Protein AF-A0A8S3J4Q6-F1 (afdb_monomer_lite)

InterPro domains:
  IPR001214 SET domain [PF21549] (114-186)
  IPR046341 SET domain superfamily [G3DSA:2.170.270.10] (59-186)
  IPR046341 SET domain superfamily [SSF82199] (102-148)

Secondary structure (DSSP, 8-state):
------------SSHHHHHHHHHHHHHHHHHHHHHHHHHHHTT-S-------------TTS--TT-EEETTTTEEESSS-SSS--EEEPPPP--GGG--TT--HHHHTPPTTEEEEE-SSTT--EEEEESSPPPTTEEE-----EEESSTTTS-S-S-EEEEE-TTS-EEEEEE--STTSS-GGG-

Organism: NCBI:txid392030

Radius of gyration: 27.25 Å; chains: 1; bounding box: 34×99×64 Å

Sequence (186 aa):
MHEQRHSNRRHSTSIDNKNRKRKESDIKINDSKKRLSSIYSNGKQEQETLSYNDRKCSKSEFDDARLFCDNCNKFYDNICPYHKQSYIPDKKISKSSLKHSQRICDLTCPDGIIIKASTISKAGKGVFATKRFEKNTFFGPYTGTRHSNFKSAQESGYSWSIADKNGKMIYIVDGYDPNNSNWLRY

pLDDT: mean 73.57, std 25.18, range [26.3, 98.19]

Structure (mmCIF, N/CA/C/O backbone):
data_AF-A0A8S3J4Q6-F1
#
_entry.id   AF-A0A8S3J4Q6-F1
#
loop_
_atom_site.group_PDB
_atom_site.id
_atom_site.type_symbol
_atom_site.label_atom_id
_atom_site.label_alt_id
_atom_site.label_comp_id
_atom_site.label_asym_id
_atom_site.label_entity_id
_atom_site.label_seq_id
_atom_site.pdbx_PDB_ins_code
_atom_site.Cartn_x
_atom_site.Cartn_y
_atom_site.Cartn_z
_atom_site.occupancy
_atom_site.B_iso_or_equiv
_atom_site.auth_seq_id
_atom_site.auth_comp_id
_atom_site.auth_asym_id
_atom_site.auth_atom_id
_atom_site.pdbx_PDB_model_num
ATOM 1 N N . MET A 1 1 ? 5.934 -77.539 39.339 1.00 39.25 1 MET A N 1
ATOM 2 C CA . MET A 1 1 ? 6.710 -77.892 38.129 1.00 39.25 1 MET A CA 1
ATOM 3 C C . MET A 1 1 ? 5.791 -77.628 36.941 1.00 39.25 1 MET A C 1
ATOM 5 O O . MET A 1 1 ? 4.886 -78.410 36.731 1.00 39.25 1 MET A O 1
ATOM 9 N N . HIS A 1 2 ? 5.652 -76.406 36.423 1.00 35.00 2 HIS A N 1
ATOM 10 C CA . HIS A 1 2 ? 6.598 -75.597 35.641 1.00 35.00 2 HIS A CA 1
ATOM 11 C C . HIS A 1 2 ? 7.062 -76.298 34.363 1.00 35.00 2 HIS A C 1
ATOM 13 O O . HIS A 1 2 ? 8.018 -77.058 34.400 1.00 35.00 2 HIS A O 1
ATOM 19 N N . GLU A 1 3 ? 6.393 -75.984 33.250 1.00 31.73 3 GLU A N 1
ATOM 20 C CA . GLU A 1 3 ? 6.974 -76.108 31.918 1.00 31.73 3 GLU A CA 1
ATOM 21 C C . GLU A 1 3 ? 6.415 -75.030 30.981 1.00 31.73 3 GLU A C 1
ATOM 23 O O . GLU A 1 3 ? 5.266 -74.592 31.077 1.00 31.73 3 GLU A O 1
ATOM 28 N N . GLN A 1 4 ? 7.326 -74.510 30.173 1.00 34.44 4 GLN A N 1
ATOM 29 C CA . GLN A 1 4 ? 7.363 -73.160 29.634 1.00 34.44 4 GLN A CA 1
ATOM 30 C C . GLN A 1 4 ? 6.662 -73.074 28.272 1.00 34.44 4 GLN A C 1
ATOM 32 O O . GLN A 1 4 ? 6.878 -73.905 27.396 1.00 34.44 4 GLN A O 1
ATOM 37 N N . ARG A 1 5 ? 5.890 -72.004 28.038 1.00 35.41 5 ARG A N 1
ATOM 38 C CA . ARG A 1 5 ? 5.549 -71.554 26.679 1.00 35.41 5 ARG A CA 1
ATOM 39 C C . ARG A 1 5 ? 6.404 -70.339 26.339 1.00 35.41 5 ARG A C 1
ATOM 41 O O . ARG A 1 5 ? 6.171 -69.243 26.843 1.00 35.41 5 ARG A O 1
ATOM 48 N N . HIS A 1 6 ? 7.398 -70.545 25.479 1.00 35.75 6 HIS A N 1
ATOM 49 C CA . HIS A 1 6 ? 8.172 -69.473 24.862 1.00 35.75 6 HIS A CA 1
ATOM 50 C C . HIS A 1 6 ? 7.257 -68.568 24.019 1.00 35.75 6 HIS A C 1
ATOM 52 O O . HIS A 1 6 ? 6.702 -68.977 23.002 1.00 35.75 6 HIS A O 1
ATOM 58 N N . SER A 1 7 ? 7.117 -67.312 24.444 1.00 38.81 7 SER A N 1
ATOM 59 C CA . SER A 1 7 ? 6.516 -66.232 23.659 1.00 38.81 7 SER A CA 1
ATOM 60 C C . SER A 1 7 ? 7.562 -65.668 22.690 1.00 38.81 7 SER A C 1
ATOM 62 O O . SER A 1 7 ? 8.454 -64.920 23.096 1.00 38.81 7 SER A O 1
ATOM 64 N N . ASN A 1 8 ? 7.423 -65.971 21.397 1.00 34.72 8 ASN A N 1
ATOM 65 C CA . ASN A 1 8 ? 8.145 -65.290 20.320 1.00 34.72 8 ASN A CA 1
ATOM 66 C C . ASN A 1 8 ? 7.700 -63.817 20.227 1.00 34.72 8 ASN A C 1
ATOM 68 O O . ASN A 1 8 ? 6.665 -63.490 19.646 1.00 34.72 8 ASN A O 1
ATOM 72 N N . ARG A 1 9 ? 8.501 -62.910 20.794 1.00 40.00 9 ARG A N 1
ATOM 73 C CA . ARG A 1 9 ? 8.309 -61.454 20.738 1.00 40.00 9 ARG A CA 1
ATOM 74 C C . ARG A 1 9 ? 8.831 -60.916 19.399 1.00 40.00 9 ARG A C 1
ATOM 76 O O . ARG A 1 9 ? 10.011 -60.600 19.272 1.00 40.00 9 ARG A O 1
ATOM 83 N N . ARG A 1 10 ? 7.959 -60.797 18.390 1.00 41.62 10 ARG A N 1
ATOM 84 C CA . ARG A 1 10 ? 8.285 -60.110 17.124 1.00 41.62 10 ARG A CA 1
ATOM 85 C C . ARG A 1 10 ? 8.521 -58.616 17.393 1.00 41.62 10 ARG A C 1
ATOM 87 O O . ARG A 1 10 ? 7.606 -57.895 17.779 1.00 41.62 10 ARG A O 1
ATOM 94 N N . HIS A 1 11 ? 9.757 -58.157 17.199 1.00 46.47 11 HIS A N 1
ATOM 95 C CA . HIS A 1 11 ? 10.099 -56.738 17.082 1.00 46.47 11 HIS A CA 1
ATOM 96 C C . HIS A 1 11 ? 9.664 -56.230 15.697 1.00 46.47 11 HIS A C 1
ATOM 98 O O . HIS A 1 11 ? 10.380 -56.422 14.720 1.00 46.47 11 HIS A O 1
ATOM 104 N N . SER A 1 12 ? 8.505 -55.573 15.598 1.00 53.09 12 SER A N 1
ATOM 105 C CA . SER A 1 12 ? 8.107 -54.824 14.392 1.00 53.09 12 SER A CA 1
ATOM 106 C C . SER A 1 12 ? 7.205 -53.633 14.746 1.00 53.09 12 SER A C 1
ATOM 108 O O . SER A 1 12 ? 5.987 -53.703 14.612 1.00 53.09 12 SER A O 1
ATOM 110 N N . THR A 1 13 ? 7.758 -52.539 15.290 1.00 51.59 13 THR A N 1
ATOM 111 C CA . THR A 1 13 ? 6.908 -51.393 15.705 1.00 51.59 13 THR A CA 1
ATOM 112 C C . THR A 1 13 ? 7.451 -49.984 15.434 1.00 51.59 13 THR A C 1
ATOM 114 O O . THR A 1 13 ? 6.765 -49.011 15.744 1.00 51.59 13 THR A O 1
ATOM 117 N N . SER A 1 14 ? 8.604 -49.807 14.777 1.00 50.94 14 SER A N 1
ATOM 118 C CA . SER A 1 14 ? 9.113 -48.454 14.449 1.00 50.94 14 SER A CA 1
ATOM 119 C C . SER A 1 14 ? 9.122 -48.141 12.947 1.00 50.94 14 SER A C 1
ATOM 121 O O . SER A 1 14 ? 8.688 -47.067 12.524 1.00 50.94 14 SER A O 1
ATOM 123 N N . ILE A 1 15 ? 9.541 -49.098 12.116 1.00 47.47 15 ILE A N 1
ATOM 124 C CA . ILE A 1 15 ? 9.633 -48.918 10.658 1.00 47.47 15 ILE A CA 1
ATOM 125 C C . ILE A 1 15 ? 8.235 -48.945 10.016 1.00 47.47 15 ILE A C 1
ATOM 127 O O . ILE A 1 15 ? 7.920 -48.087 9.190 1.00 47.47 15 ILE A O 1
ATOM 131 N N . ASP A 1 16 ? 7.349 -49.829 10.482 1.00 48.66 16 ASP A N 1
ATOM 132 C CA . ASP A 1 16 ? 5.981 -49.951 9.959 1.00 48.66 16 ASP A CA 1
ATOM 133 C C . ASP A 1 16 ? 5.126 -48.710 10.237 1.00 48.66 16 ASP A C 1
ATOM 135 O O . ASP A 1 16 ? 4.367 -48.265 9.376 1.00 48.66 16 ASP A O 1
ATOM 139 N N . ASN A 1 17 ? 5.319 -48.066 11.391 1.00 46.03 17 ASN A N 1
ATOM 140 C CA . ASN A 1 17 ? 4.621 -46.827 11.742 1.00 46.03 17 ASN A CA 1
ATOM 141 C C . ASN A 1 17 ? 5.103 -45.619 10.919 1.00 46.03 17 ASN A C 1
ATOM 143 O O . ASN A 1 17 ? 4.293 -44.768 10.548 1.00 46.03 17 ASN A O 1
ATOM 147 N N . LYS A 1 18 ? 6.398 -45.546 10.573 1.00 44.34 18 LYS A N 1
ATOM 148 C CA . LYS A 1 18 ? 6.927 -44.512 9.660 1.00 44.34 18 LYS A CA 1
ATOM 149 C C . LYS A 1 18 ? 6.442 -44.720 8.225 1.00 44.34 18 LYS A C 1
ATOM 151 O O . LYS A 1 18 ? 6.074 -43.749 7.564 1.00 44.34 18 LYS A O 1
ATOM 156 N N . ASN A 1 19 ? 6.375 -45.970 7.771 1.00 38.38 19 ASN A N 1
ATOM 157 C CA . ASN A 1 19 ? 5.856 -46.315 6.448 1.00 38.38 19 ASN A CA 1
ATOM 158 C C . ASN A 1 19 ? 4.347 -46.064 6.337 1.00 38.38 19 ASN A C 1
ATOM 160 O O . ASN A 1 19 ? 3.884 -45.606 5.295 1.00 38.38 19 ASN A O 1
ATOM 164 N N . ARG A 1 20 ? 3.585 -46.275 7.417 1.00 44.34 20 ARG A N 1
ATOM 165 C CA . ARG A 1 20 ? 2.151 -45.959 7.476 1.00 44.34 20 ARG A CA 1
ATOM 166 C C . ARG A 1 20 ? 1.888 -44.452 7.424 1.00 44.34 20 ARG A C 1
ATOM 168 O O . ARG A 1 20 ? 1.059 -44.021 6.632 1.00 44.34 20 ARG A O 1
ATOM 175 N N . LYS A 1 21 ? 2.666 -43.645 8.160 1.00 42.44 21 LYS A N 1
ATOM 176 C CA . LYS A 1 21 ? 2.577 -42.172 8.112 1.00 42.44 21 LYS A CA 1
ATOM 177 C C . LYS A 1 21 ? 2.978 -41.586 6.754 1.00 42.44 21 LYS A C 1
ATOM 179 O O . LYS A 1 21 ? 2.325 -40.656 6.297 1.00 42.44 21 LYS A O 1
ATOM 184 N N . ARG A 1 22 ? 4.009 -42.141 6.097 1.00 40.81 22 ARG A N 1
ATOM 185 C CA . ARG A 1 22 ? 4.387 -41.755 4.723 1.00 40.81 22 ARG A CA 1
ATOM 186 C C . ARG A 1 22 ? 3.302 -42.125 3.712 1.00 40.81 22 ARG A C 1
ATOM 188 O O . ARG A 1 22 ? 2.888 -41.279 2.931 1.00 40.81 22 ARG A O 1
ATOM 195 N N . LYS A 1 23 ? 2.748 -43.339 3.797 1.00 39.12 23 LYS A N 1
ATOM 196 C CA . LYS A 1 23 ? 1.618 -43.742 2.948 1.00 39.12 23 LYS A CA 1
ATOM 197 C C . LYS A 1 23 ? 0.395 -42.842 3.156 1.00 39.12 23 LYS A C 1
ATOM 199 O O . LYS A 1 23 ? -0.221 -42.443 2.179 1.00 39.12 23 LYS A O 1
ATOM 204 N N . GLU A 1 24 ? 0.074 -42.456 4.391 1.00 38.78 24 GLU A N 1
ATOM 205 C CA . GLU A 1 24 ? -1.024 -41.519 4.677 1.00 38.78 24 GLU A CA 1
ATOM 206 C C . GLU A 1 24 ? -0.764 -40.097 4.150 1.00 38.78 24 GLU A C 1
ATOM 208 O O . GLU A 1 24 ? -1.698 -39.455 3.666 1.00 38.78 24 GLU A O 1
ATOM 213 N N . SER A 1 25 ? 0.478 -39.597 4.194 1.00 38.19 25 SER A N 1
ATOM 214 C CA . SER A 1 25 ? 0.821 -38.303 3.585 1.00 38.19 25 SER A CA 1
ATOM 215 C C . SER A 1 25 ? 0.764 -38.352 2.059 1.00 38.19 25 SER A C 1
ATOM 217 O O . SER A 1 25 ? 0.232 -37.430 1.445 1.00 38.19 25 SER A O 1
ATOM 219 N N . ASP A 1 26 ? 1.224 -39.445 1.452 1.00 34.50 26 ASP A N 1
ATOM 220 C CA . ASP A 1 26 ? 1.221 -39.622 -0.003 1.00 34.50 26 ASP A CA 1
ATOM 221 C C . ASP A 1 26 ? -0.208 -39.791 -0.541 1.00 34.50 26 ASP A C 1
ATOM 223 O O . ASP A 1 26 ? -0.548 -39.234 -1.585 1.00 34.50 26 ASP A O 1
ATOM 227 N N . ILE A 1 27 ? -1.084 -40.468 0.214 1.00 39.88 27 ILE A N 1
ATOM 228 C CA . ILE A 1 27 ? -2.521 -40.561 -0.082 1.00 39.88 27 ILE A CA 1
ATOM 229 C C . ILE A 1 27 ? -3.162 -39.168 -0.029 1.00 39.88 27 ILE A C 1
ATOM 231 O O . ILE A 1 27 ? -3.842 -38.797 -0.979 1.00 39.88 27 ILE A O 1
ATOM 235 N N . LYS A 1 28 ? -2.892 -38.351 1.001 1.00 42.06 28 LYS A N 1
ATOM 236 C CA . LYS A 1 28 ? -3.446 -36.983 1.110 1.00 42.06 28 LYS A CA 1
ATOM 237 C C . LYS A 1 28 ? -2.947 -36.038 0.013 1.00 42.06 28 LYS A C 1
ATOM 239 O O . LYS A 1 28 ? -3.717 -35.209 -0.475 1.00 42.06 28 LYS A O 1
ATOM 244 N N . ILE A 1 29 ? -1.682 -36.158 -0.396 1.00 40.88 29 ILE A N 1
ATOM 245 C CA . ILE A 1 29 ? -1.106 -35.368 -1.496 1.00 40.88 29 ILE A CA 1
ATOM 246 C C . ILE A 1 29 ? -1.722 -35.796 -2.832 1.00 40.88 29 ILE A C 1
ATOM 248 O O . ILE A 1 29 ? -2.082 -34.939 -3.638 1.00 40.88 29 ILE A O 1
ATOM 252 N N . ASN A 1 30 ? -1.901 -37.099 -3.055 1.00 34.62 30 ASN A N 1
ATOM 253 C CA . ASN A 1 30 ? -2.517 -37.617 -4.275 1.00 34.62 30 ASN A CA 1
ATOM 254 C C . ASN A 1 30 ? -4.010 -37.288 -4.362 1.00 34.62 30 ASN A C 1
ATOM 256 O O . ASN A 1 30 ? -4.486 -36.984 -5.452 1.00 34.62 30 ASN A O 1
ATOM 260 N N . ASP A 1 31 ? -4.728 -37.263 -3.238 1.00 36.59 31 ASP A N 1
ATOM 261 C CA . ASP A 1 31 ? -6.131 -36.839 -3.183 1.00 36.59 31 ASP A CA 1
ATOM 262 C C . ASP A 1 31 ? -6.273 -35.331 -3.443 1.00 36.59 31 ASP A C 1
ATOM 264 O O . ASP A 1 31 ? -7.144 -34.890 -4.191 1.00 36.59 31 ASP A O 1
ATOM 268 N N . SER A 1 32 ? -5.339 -34.528 -2.921 1.00 42.25 32 SER A N 1
ATOM 269 C CA . SER A 1 32 ? -5.270 -33.085 -3.193 1.00 42.25 32 SER A CA 1
ATOM 270 C C . SER A 1 32 ? -4.951 -32.800 -4.665 1.00 42.25 32 SER A C 1
ATOM 272 O O . SER A 1 32 ? -5.576 -31.935 -5.276 1.00 42.25 32 SER A O 1
ATOM 274 N N . LYS A 1 33 ? -4.030 -33.568 -5.263 1.00 40.12 33 LYS A N 1
ATOM 275 C CA . LYS A 1 33 ? -3.688 -33.485 -6.692 1.00 40.12 33 LYS A CA 1
ATOM 276 C C . LYS A 1 33 ? -4.822 -33.974 -7.592 1.00 40.12 33 LYS A C 1
ATOM 278 O O . LYS A 1 33 ? -5.077 -33.330 -8.602 1.00 40.12 33 LYS A O 1
ATOM 283 N N . LYS A 1 34 ? -5.540 -35.041 -7.215 1.00 38.22 34 LYS A N 1
ATOM 284 C CA . LYS A 1 34 ? -6.744 -35.514 -7.921 1.00 38.22 34 LYS A CA 1
ATOM 285 C C . LYS A 1 34 ? -7.888 -34.510 -7.847 1.00 38.22 34 LYS A C 1
ATOM 287 O O . LYS A 1 34 ? -8.607 -34.326 -8.823 1.00 38.22 34 LYS A O 1
ATOM 292 N N . ARG A 1 35 ? -8.046 -33.833 -6.707 1.00 41.84 35 ARG A N 1
ATOM 293 C CA . ARG A 1 35 ? -9.053 -32.784 -6.530 1.00 41.84 35 ARG A CA 1
ATOM 294 C C . ARG A 1 35 ? -8.710 -31.535 -7.341 1.00 41.84 35 ARG A C 1
ATOM 296 O O . ARG A 1 35 ? -9.592 -31.005 -8.002 1.00 41.84 35 ARG A O 1
ATOM 303 N N . LEU A 1 36 ? -7.437 -31.129 -7.377 1.00 40.47 36 LEU A N 1
ATOM 304 C CA . LEU A 1 36 ? -6.950 -30.080 -8.281 1.00 40.47 36 LEU A CA 1
ATOM 305 C C . LEU A 1 36 ? -7.160 -30.480 -9.750 1.00 40.47 36 LEU A C 1
ATOM 307 O O . LEU A 1 36 ? -7.775 -29.726 -10.492 1.00 40.47 36 LEU A O 1
ATOM 311 N N . SER A 1 37 ? -6.766 -31.688 -10.168 1.00 39.44 37 SER A N 1
ATOM 312 C CA . SER A 1 37 ? -6.957 -32.140 -11.554 1.00 39.44 37 SER A CA 1
ATOM 313 C C . SER A 1 37 ? -8.431 -32.284 -11.939 1.00 39.44 37 SER A C 1
ATOM 315 O O . SER A 1 37 ? -8.772 -32.025 -13.084 1.00 39.44 37 SER A O 1
ATOM 317 N N . SER A 1 38 ? -9.316 -32.659 -11.009 1.00 33.44 38 SER A N 1
ATOM 318 C CA . SER A 1 38 ? -10.770 -32.721 -11.224 1.00 33.44 38 SER A CA 1
ATOM 319 C C . SER A 1 38 ? -11.390 -31.332 -11.403 1.00 33.44 38 SER A C 1
ATOM 321 O O . SER A 1 38 ? -12.237 -31.172 -12.281 1.00 33.44 38 SER A O 1
ATOM 323 N N . ILE A 1 39 ? -10.917 -30.324 -10.660 1.00 43.44 39 ILE A N 1
ATOM 324 C CA . ILE A 1 39 ? -11.303 -28.919 -10.869 1.00 43.44 39 ILE A CA 1
ATOM 325 C C . ILE A 1 39 ? -10.878 -28.455 -12.273 1.00 43.44 39 ILE A C 1
ATOM 327 O O . ILE A 1 39 ? -11.659 -27.804 -12.958 1.00 43.44 39 ILE A O 1
ATOM 331 N N . TYR A 1 40 ? -9.696 -28.867 -12.748 1.00 34.59 40 TYR A N 1
ATOM 332 C CA . TYR A 1 40 ? -9.211 -28.536 -14.096 1.00 34.59 40 TYR A CA 1
ATOM 333 C C . TYR A 1 40 ? -9.776 -29.423 -15.228 1.00 34.59 40 TYR A C 1
ATOM 335 O O . TYR A 1 40 ? -9.654 -29.060 -16.395 1.00 34.59 40 TYR A O 1
ATOM 343 N N . SER A 1 41 ? -10.401 -30.569 -14.926 1.00 35.47 41 SER A N 1
ATOM 344 C CA . SER A 1 41 ? -10.931 -31.503 -15.943 1.00 35.47 41 SER A CA 1
ATOM 345 C C . SER A 1 41 ? -12.417 -31.299 -16.243 1.00 35.47 41 SER A C 1
ATOM 347 O O . SER A 1 41 ? -12.852 -31.611 -17.348 1.00 35.47 41 SER A O 1
ATOM 349 N N . ASN A 1 42 ? -13.178 -30.729 -15.304 1.00 33.59 42 ASN A N 1
ATOM 350 C CA . ASN A 1 42 ? -14.603 -30.421 -15.484 1.00 33.59 42 ASN A CA 1
ATOM 351 C C . ASN A 1 42 ? -14.866 -29.040 -16.121 1.00 33.59 42 ASN A C 1
ATOM 353 O O . ASN A 1 42 ? -16.016 -28.639 -16.241 1.00 33.59 42 ASN A O 1
ATOM 357 N N . GLY A 1 43 ? -13.819 -28.326 -16.550 1.00 33.47 43 GLY A N 1
ATOM 358 C CA . GLY A 1 43 ? -13.917 -27.052 -17.278 1.00 33.47 43 GLY A CA 1
ATOM 359 C C . GLY A 1 43 ? -13.819 -27.177 -18.803 1.00 33.47 43 GLY A C 1
ATOM 360 O O . GLY A 1 43 ? -13.619 -26.176 -19.481 1.00 33.47 43 GLY A O 1
ATOM 361 N N . LYS A 1 44 ? -13.904 -28.390 -19.366 1.00 37.81 44 LYS A N 1
ATOM 362 C CA . LYS A 1 44 ? -13.941 -28.592 -20.823 1.00 37.81 44 LYS A CA 1
ATOM 363 C C . LYS A 1 44 ? -15.378 -28.540 -21.338 1.00 37.81 44 LYS A C 1
ATOM 365 O O . LYS A 1 44 ? -15.919 -29.571 -21.714 1.00 37.81 44 LYS A O 1
ATOM 370 N N . GLN A 1 45 ? -15.964 -27.350 -21.379 1.00 31.59 45 GLN A N 1
ATOM 371 C CA . GLN A 1 45 ? -16.979 -26.984 -22.367 1.00 31.59 45 GLN A CA 1
ATOM 372 C C . GLN A 1 45 ? -16.911 -25.464 -22.572 1.00 31.59 45 GLN A C 1
ATOM 374 O O . GLN A 1 45 ? -16.968 -24.705 -21.614 1.00 31.59 45 GLN A O 1
ATOM 379 N N . GLU A 1 46 ? -16.688 -25.103 -23.837 1.00 28.17 46 GLU A N 1
ATOM 380 C CA . GLU A 1 46 ? -16.606 -23.765 -24.436 1.00 28.17 46 GLU A CA 1
ATOM 381 C C . GLU A 1 46 ? -15.521 -22.813 -23.910 1.00 28.17 46 GLU A C 1
ATOM 383 O O . GLU A 1 46 ? -15.658 -22.090 -22.928 1.00 28.17 46 GLU A O 1
ATOM 388 N N . GLN A 1 47 ? -14.425 -22.761 -24.676 1.00 35.56 47 GLN A N 1
ATOM 389 C CA . GLN A 1 47 ? -13.578 -21.578 -24.774 1.00 35.56 47 GLN A CA 1
ATOM 390 C C . GLN A 1 47 ? -14.397 -20.422 -25.371 1.00 35.56 47 GLN A C 1
ATOM 392 O O . GLN A 1 47 ? -14.233 -20.076 -26.537 1.00 35.56 47 GLN A O 1
ATOM 397 N N . GLU A 1 48 ? -15.241 -19.783 -24.571 1.00 26.30 48 GLU A N 1
ATOM 398 C CA . GLU A 1 48 ? -15.424 -18.349 -24.733 1.00 26.30 48 GLU A CA 1
ATOM 399 C C . GLU A 1 48 ? -14.214 -17.699 -24.076 1.00 26.30 48 GLU A C 1
ATOM 401 O O . GLU A 1 48 ? -14.077 -17.622 -22.854 1.00 26.30 48 GLU A O 1
ATOM 406 N N . THR A 1 49 ? -13.268 -17.273 -24.909 1.00 27.06 49 THR A N 1
ATOM 407 C CA . THR A 1 49 ? -12.321 -16.243 -24.510 1.00 27.06 49 THR A CA 1
ATOM 408 C C . THR A 1 49 ? -13.151 -15.094 -23.955 1.00 27.06 49 THR A C 1
ATOM 410 O O . THR A 1 49 ? -13.767 -14.361 -24.730 1.00 27.06 49 THR A O 1
ATOM 413 N N . LEU A 1 50 ? -13.188 -14.932 -22.631 1.00 27.38 50 LEU A N 1
ATOM 414 C CA . LEU A 1 50 ? -13.590 -13.676 -22.015 1.00 27.38 50 LEU A CA 1
ATOM 415 C C . LEU A 1 50 ? -12.516 -12.658 -22.399 1.00 27.38 50 LEU A C 1
ATOM 417 O O . LEU A 1 50 ? -11.578 -12.376 -21.656 1.00 27.38 50 LEU A O 1
ATOM 421 N N . SER A 1 51 ? -12.640 -12.182 -23.638 1.00 32.50 51 SER A N 1
ATOM 422 C CA . SER A 1 51 ? -12.176 -10.892 -24.099 1.00 32.50 51 SER A CA 1
ATOM 423 C C . SER A 1 51 ? -12.497 -9.925 -22.974 1.00 32.50 51 SER A C 1
ATOM 425 O O . SER A 1 51 ? -13.662 -9.740 -22.613 1.00 32.50 51 SER A O 1
ATOM 427 N N . TYR A 1 52 ? -11.452 -9.403 -22.336 1.00 34.88 52 TYR A N 1
ATOM 428 C CA . TYR A 1 52 ? -11.555 -8.280 -21.423 1.00 34.88 52 TYR A CA 1
ATOM 429 C C . TYR A 1 52 ? -12.156 -7.143 -22.246 1.00 34.88 52 TYR A C 1
ATOM 431 O O . TYR A 1 52 ? -11.426 -6.461 -22.959 1.00 34.88 52 TYR A O 1
ATOM 439 N N . ASN A 1 53 ? -13.491 -7.063 -22.250 1.00 34.47 53 ASN A N 1
ATOM 440 C CA . ASN A 1 53 ? -14.277 -6.264 -23.178 1.00 34.47 53 ASN A CA 1
ATOM 441 C C . ASN A 1 53 ? -13.653 -4.883 -23.355 1.00 34.47 53 ASN A C 1
ATOM 443 O O . ASN A 1 53 ? -13.683 -4.068 -22.433 1.00 34.47 53 ASN A O 1
ATOM 447 N N . ASP A 1 54 ? -13.069 -4.683 -24.538 1.00 37.22 54 ASP A N 1
ATOM 448 C CA . ASP A 1 54 ? -13.189 -3.535 -25.438 1.00 37.22 54 ASP A CA 1
ATOM 449 C C . ASP A 1 54 ? -13.638 -2.202 -24.824 1.00 37.22 54 ASP A C 1
ATOM 451 O O . ASP A 1 54 ? -14.443 -1.454 -25.377 1.00 37.22 54 ASP A O 1
ATOM 455 N N . ARG A 1 55 ? -13.005 -1.799 -23.727 1.00 37.50 55 ARG A N 1
ATOM 456 C CA . ARG A 1 55 ? -12.641 -0.400 -23.589 1.00 37.50 55 ARG A CA 1
ATOM 457 C C . ARG A 1 55 ? -11.328 -0.270 -24.329 1.00 37.50 55 ARG A C 1
ATOM 459 O O . ARG A 1 55 ? -10.276 -0.607 -23.790 1.00 37.50 55 ARG A O 1
ATOM 466 N N . LYS A 1 56 ? -11.373 0.274 -25.547 1.00 38.69 56 LYS A N 1
ATOM 467 C CA . LYS A 1 56 ? -10.251 1.082 -26.039 1.00 38.69 56 LYS A CA 1
ATOM 468 C C . LYS A 1 56 ? -10.089 2.248 -25.060 1.00 38.69 56 LYS A C 1
ATOM 470 O O . LYS A 1 56 ? -10.550 3.353 -25.314 1.00 38.69 56 LYS A O 1
ATOM 475 N N . CYS A 1 57 ? -9.492 1.961 -23.907 1.00 39.25 57 CYS A N 1
ATOM 476 C CA . CYS A 1 57 ? -8.924 2.949 -23.018 1.00 39.25 57 CYS A CA 1
ATOM 477 C C . CYS A 1 57 ? -7.824 3.586 -23.858 1.00 39.25 57 CYS A C 1
ATOM 479 O O . CYS A 1 57 ? -6.913 2.907 -24.345 1.00 39.25 57 CYS A O 1
ATOM 481 N N . SER A 1 58 ? -8.038 4.844 -24.209 1.00 46.59 58 SER A N 1
ATOM 482 C CA . SER A 1 58 ? -7.186 5.553 -25.148 1.00 46.59 58 SER A CA 1
ATOM 483 C C . SER A 1 58 ? -5.747 5.524 -24.630 1.00 46.59 58 SER A C 1
ATOM 485 O O . SER A 1 58 ? -5.501 5.573 -23.428 1.00 46.59 58 SER A O 1
ATOM 487 N N . LYS A 1 59 ? -4.763 5.438 -25.529 1.00 50.31 59 LYS A N 1
ATOM 488 C CA . LYS A 1 59 ? -3.335 5.307 -25.176 1.00 50.31 59 LYS A CA 1
ATOM 489 C C . LYS A 1 59 ? -2.818 6.428 -24.245 1.00 50.31 59 LYS A C 1
ATOM 491 O O . LYS A 1 59 ? -1.755 6.290 -23.655 1.00 50.31 59 LYS A O 1
ATOM 496 N N . SER A 1 60 ? -3.570 7.523 -24.120 1.00 53.00 60 SER A N 1
ATOM 497 C CA . SER A 1 60 ? -3.338 8.668 -23.232 1.00 53.00 60 SER A CA 1
ATOM 498 C C . SER A 1 60 ? -3.813 8.492 -21.781 1.00 53.00 60 SER A C 1
ATOM 500 O O . SER A 1 60 ? -3.552 9.373 -20.966 1.00 53.00 60 SER A O 1
ATOM 502 N N . GLU A 1 61 ? -4.528 7.415 -21.449 1.00 52.66 61 GLU A N 1
ATOM 503 C CA . GLU A 1 61 ? -5.061 7.156 -20.097 1.00 52.66 61 GLU A CA 1
ATOM 504 C C . GLU A 1 61 ? -4.154 6.244 -19.252 1.00 52.66 61 GLU A C 1
ATOM 506 O O . GLU A 1 61 ? -4.341 6.155 -18.044 1.00 52.66 61 GLU A O 1
ATOM 511 N N . PHE A 1 62 ? -3.135 5.626 -19.860 1.00 61.41 62 PHE A N 1
ATOM 512 C CA . PHE A 1 62 ? -2.102 4.824 -19.184 1.00 61.41 62 PHE A CA 1
ATOM 513 C C . PHE A 1 62 ? -0.874 5.660 -18.805 1.00 61.41 62 PHE A C 1
ATOM 515 O O . PHE A 1 62 ? 0.268 5.221 -18.954 1.00 61.41 62 PHE A O 1
ATOM 522 N N . ASP A 1 63 ? -1.096 6.907 -18.403 1.00 71.56 63 ASP A N 1
ATOM 523 C CA . ASP A 1 63 ? -0.024 7.737 -17.874 1.00 71.56 63 ASP A CA 1
ATOM 524 C C . ASP A 1 63 ? 0.013 7.602 -16.352 1.00 71.56 63 ASP A C 1
ATOM 526 O O . ASP A 1 63 ? -0.744 8.265 -15.642 1.00 71.56 63 ASP A O 1
ATOM 530 N N . ASP A 1 64 ? 0.914 6.747 -15.859 1.00 77.94 64 ASP A N 1
ATOM 531 C CA . ASP A 1 64 ? 1.172 6.543 -14.426 1.00 77.94 64 ASP A CA 1
ATOM 532 C C . ASP A 1 64 ? 1.600 7.837 -13.704 1.00 77.94 64 ASP A C 1
ATOM 534 O O . ASP A 1 64 ? 1.663 7.872 -12.475 1.00 77.94 64 ASP A O 1
ATOM 538 N N . ALA A 1 65 ? 1.898 8.913 -14.445 1.00 81.81 65 ALA A N 1
ATOM 539 C CA . ALA A 1 65 ? 2.178 10.228 -13.882 1.00 81.81 65 ALA A CA 1
ATOM 540 C C . ALA A 1 65 ? 0.915 10.994 -13.447 1.00 81.81 65 ALA A C 1
ATOM 542 O O . ALA A 1 65 ? 1.038 12.057 -12.840 1.00 81.81 65 ALA A O 1
ATOM 543 N N . ARG A 1 66 ? -0.294 10.498 -13.752 1.00 87.56 66 ARG A N 1
ATOM 544 C CA . ARG A 1 66 ? -1.554 11.220 -13.519 1.00 87.56 66 ARG A CA 1
ATOM 545 C C . ARG A 1 66 ? -2.428 10.528 -12.479 1.00 87.56 66 ARG A C 1
ATOM 547 O O . ARG A 1 66 ? -2.583 9.311 -12.464 1.00 87.56 66 ARG A O 1
ATOM 554 N N . LEU A 1 67 ? -3.071 11.324 -11.630 1.00 88.06 67 LEU A N 1
ATOM 555 C CA . LEU A 1 67 ? -4.010 10.854 -10.617 1.00 88.06 67 LEU A CA 1
ATOM 556 C C . LEU A 1 67 ? -5.449 10.986 -11.105 1.00 88.06 67 LEU A C 1
ATOM 558 O O . LEU A 1 67 ? -5.859 12.020 -11.638 1.00 88.06 67 LEU A O 1
ATOM 562 N N . PHE A 1 68 ? -6.243 9.946 -10.873 1.00 88.75 68 PHE A N 1
ATOM 563 C CA . PHE A 1 68 ? -7.668 9.959 -11.168 1.00 88.75 68 PHE A CA 1
ATOM 564 C C . PHE A 1 68 ? -8.471 10.554 -10.003 1.00 88.75 68 PHE A C 1
ATOM 566 O O . PHE A 1 68 ? -8.223 10.253 -8.833 1.00 88.75 68 PHE A O 1
ATOM 573 N N . CYS A 1 69 ? -9.445 11.410 -10.317 1.00 89.88 69 CYS A N 1
ATOM 574 C CA . CYS A 1 69 ? -10.397 11.932 -9.344 1.00 89.88 69 CYS A CA 1
ATOM 575 C C . CYS A 1 69 ? -11.786 11.334 -9.576 1.00 89.88 69 CYS A C 1
ATOM 577 O O . CYS A 1 69 ? -12.463 11.705 -10.535 1.00 89.88 69 CYS A O 1
ATOM 579 N N . ASP A 1 70 ? -12.257 10.510 -8.639 1.00 88.38 70 ASP A N 1
ATOM 580 C CA . ASP A 1 70 ? -13.577 9.865 -8.709 1.00 88.38 70 ASP A CA 1
ATOM 581 C C . ASP A 1 70 ? -14.752 10.851 -8.707 1.00 88.38 70 ASP A C 1
ATOM 583 O O . ASP A 1 70 ? -15.861 10.503 -9.097 1.00 88.38 70 ASP A O 1
ATOM 587 N N . ASN A 1 71 ? -14.557 12.067 -8.193 1.00 91.19 71 ASN A N 1
ATOM 588 C CA . ASN A 1 71 ? -15.607 13.084 -8.155 1.00 91.19 71 ASN A CA 1
ATOM 589 C C . ASN A 1 71 ? -15.717 13.848 -9.481 1.00 91.19 71 ASN A C 1
ATOM 591 O O . ASN A 1 71 ? -16.818 14.187 -9.897 1.00 91.19 71 ASN A O 1
ATOM 595 N N . CYS A 1 72 ? -14.587 14.119 -10.141 1.00 91.75 72 CYS A N 1
ATOM 596 C CA . CYS A 1 72 ? -14.558 14.794 -11.441 1.00 91.75 72 CYS A CA 1
ATOM 597 C C . CYS A 1 72 ? -14.648 13.823 -12.622 1.00 91.75 72 CYS A C 1
ATOM 599 O O . CYS A 1 72 ? -14.860 14.275 -13.744 1.00 91.75 72 CYS A O 1
ATOM 601 N N . ASN A 1 73 ? -14.429 12.524 -12.384 1.00 91.12 73 ASN A N 1
ATOM 602 C CA . ASN A 1 73 ? -14.290 11.497 -13.413 1.00 91.12 73 ASN A CA 1
ATOM 603 C C . ASN A 1 73 ? -13.228 11.875 -14.471 1.00 91.12 73 ASN A C 1
ATOM 605 O O . ASN A 1 73 ? -13.469 11.799 -15.675 1.00 91.12 73 ASN A O 1
ATOM 609 N N . LYS A 1 74 ? -12.067 12.376 -14.017 1.00 91.06 74 LYS A N 1
ATOM 610 C CA . LYS A 1 74 ? -10.994 12.916 -14.872 1.00 91.06 74 LYS A CA 1
ATOM 611 C C . LYS A 1 74 ? -9.612 12.746 -14.229 1.00 91.06 74 LYS A C 1
ATOM 613 O O . LYS A 1 74 ? -9.487 12.780 -13.003 1.00 91.06 74 LYS A O 1
ATOM 618 N N . PHE A 1 75 ? -8.585 12.625 -15.072 1.00 89.94 75 PHE A N 1
ATOM 619 C CA . PHE A 1 75 ? -7.171 12.629 -14.689 1.00 89.94 75 PHE A CA 1
ATOM 620 C C . PHE A 1 75 ? -6.593 14.042 -14.510 1.00 89.94 75 PHE A C 1
ATOM 622 O O . PHE A 1 75 ? -6.873 14.952 -15.299 1.00 89.94 75 PHE A O 1
ATOM 629 N N . TYR A 1 76 ? -5.727 14.191 -13.510 1.00 90.06 76 TYR A N 1
ATOM 630 C CA . TYR A 1 76 ? -4.949 15.390 -13.198 1.00 90.06 76 TYR A CA 1
ATOM 631 C C . TYR A 1 76 ? -3.466 15.030 -13.079 1.00 90.06 76 TYR A C 1
ATOM 633 O O . TYR A 1 76 ? -3.137 13.936 -12.636 1.00 90.06 76 TYR A O 1
ATOM 641 N N . ASP A 1 77 ? -2.567 15.950 -13.427 1.00 88.75 77 ASP A N 1
ATOM 642 C CA . ASP A 1 77 ? -1.112 15.705 -13.346 1.00 88.75 77 ASP A CA 1
ATOM 643 C C . ASP A 1 77 ? -0.597 15.717 -11.894 1.00 88.75 77 ASP A C 1
ATOM 645 O O . ASP A 1 77 ? 0.524 15.322 -11.611 1.00 88.75 77 ASP A O 1
ATOM 649 N N . ASN A 1 78 ? -1.431 16.184 -10.965 1.00 86.88 78 ASN A N 1
ATOM 650 C CA . ASN A 1 78 ? -1.198 16.210 -9.526 1.00 86.88 78 ASN A CA 1
ATOM 651 C C . ASN A 1 78 ? -2.515 15.874 -8.802 1.00 86.88 78 ASN A C 1
ATOM 653 O O . ASN A 1 78 ? -3.459 15.353 -9.397 1.00 86.88 78 ASN A O 1
ATOM 657 N N . ILE A 1 79 ? -2.603 16.210 -7.513 1.00 88.00 79 ILE A N 1
ATOM 658 C CA . ILE A 1 79 ? -3.849 16.144 -6.743 1.00 88.00 79 ILE A CA 1
ATOM 659 C C . ILE A 1 79 ? -4.936 17.008 -7.406 1.00 88.00 79 ILE A C 1
ATOM 661 O O . ILE A 1 79 ? -4.666 18.103 -7.902 1.00 88.00 79 ILE A O 1
ATOM 665 N N . CYS A 1 80 ? -6.178 16.518 -7.401 1.00 90.94 80 CYS A N 1
AT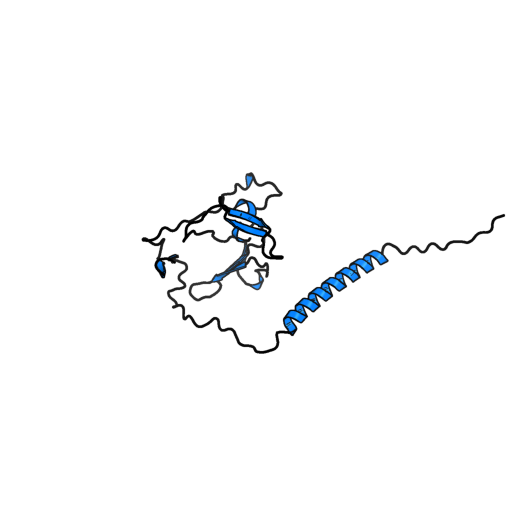OM 666 C CA . CYS A 1 80 ? -7.334 17.251 -7.915 1.00 90.94 80 CYS A CA 1
ATOM 667 C C . CYS A 1 80 ? -7.464 18.627 -7.226 1.00 90.94 80 CYS A C 1
ATOM 669 O O . CYS A 1 80 ? -7.550 18.677 -5.999 1.00 90.94 80 CYS A O 1
ATOM 671 N N . PRO A 1 81 ? -7.566 19.743 -7.974 1.00 93.19 81 PRO A N 1
ATOM 672 C CA . PRO A 1 81 ? -7.647 21.077 -7.375 1.00 93.19 81 PRO A CA 1
ATOM 673 C C . PRO A 1 81 ? -9.002 21.369 -6.709 1.00 93.19 81 PRO A C 1
ATOM 675 O O . PRO A 1 81 ? -9.108 22.313 -5.934 1.00 93.19 81 PRO A O 1
ATOM 678 N N . TYR A 1 82 ? -10.040 20.579 -7.005 1.00 93.94 82 TYR A N 1
ATOM 679 C CA . TYR A 1 82 ? -11.409 20.809 -6.521 1.00 93.94 82 TYR A CA 1
ATOM 680 C C . TYR A 1 82 ? -11.821 19.884 -5.375 1.00 93.94 82 TYR A C 1
ATOM 682 O O . TYR A 1 82 ? -12.720 20.213 -4.606 1.00 93.94 82 TYR A O 1
ATOM 690 N N . HIS A 1 83 ? -11.191 18.715 -5.263 1.00 91.69 83 HIS A N 1
ATOM 691 C CA . HIS A 1 83 ? -11.587 17.686 -4.312 1.00 91.69 83 HIS A CA 1
ATOM 692 C C . HIS A 1 83 ? -10.402 17.281 -3.459 1.00 91.69 83 HIS A C 1
ATOM 694 O O . HIS A 1 83 ? -9.354 16.898 -3.973 1.00 91.69 83 HIS A O 1
ATOM 700 N N . LYS A 1 84 ? -10.599 17.314 -2.139 1.00 89.88 84 LYS A N 1
ATOM 701 C CA . LYS A 1 84 ? -9.582 16.885 -1.188 1.00 89.88 84 LYS A CA 1
ATOM 702 C C . LYS A 1 84 ? -9.224 15.423 -1.444 1.00 89.88 84 LYS A C 1
ATOM 704 O O . LYS A 1 84 ? -10.094 14.554 -1.464 1.00 89.88 84 LYS A O 1
ATOM 709 N N . GLN A 1 85 ? -7.930 15.173 -1.579 1.00 88.62 85 GLN A N 1
ATOM 710 C CA . GLN A 1 85 ? -7.355 13.839 -1.569 1.00 88.62 85 GLN A CA 1
ATOM 711 C C . GLN A 1 85 ? -6.378 13.768 -0.401 1.00 88.62 85 GLN A C 1
ATOM 713 O O . GLN A 1 85 ? -5.676 14.738 -0.110 1.00 88.62 85 GLN A O 1
ATOM 718 N N . SER A 1 86 ? -6.387 12.651 0.318 1.00 90.69 86 SER A N 1
ATOM 719 C CA . SER A 1 86 ? -5.552 12.470 1.508 1.00 90.69 86 SER A CA 1
ATOM 720 C C . SER A 1 86 ? -4.627 11.288 1.293 1.00 90.69 86 SER A C 1
ATOM 722 O O . SER A 1 86 ? -5.048 10.274 0.754 1.00 90.69 86 SER A O 1
ATOM 724 N N . TYR A 1 87 ? -3.379 11.394 1.727 1.00 92.69 87 TYR A N 1
ATOM 725 C CA . TYR A 1 87 ? -2.434 10.285 1.691 1.00 92.69 87 TYR A CA 1
ATOM 726 C C . TYR A 1 87 ? -2.095 9.871 3.118 1.00 92.69 87 TYR A C 1
ATOM 728 O O . TYR A 1 87 ? -1.732 10.716 3.940 1.00 92.69 87 TYR A O 1
ATOM 736 N N . ILE A 1 88 ? -2.242 8.581 3.413 1.00 96.19 88 ILE A N 1
ATOM 737 C CA . ILE A 1 88 ? -1.895 8.015 4.714 1.00 96.19 88 ILE A CA 1
ATOM 738 C C . ILE A 1 88 ? -0.612 7.208 4.541 1.00 96.19 88 ILE A C 1
ATOM 740 O O . ILE A 1 88 ? -0.658 6.132 3.940 1.00 96.19 88 ILE A O 1
ATOM 744 N N . PRO A 1 89 ? 0.529 7.712 5.045 1.00 96.44 89 PRO A N 1
ATOM 745 C CA . PRO A 1 89 ? 1.786 7.000 4.927 1.00 96.44 89 PRO A CA 1
ATOM 746 C C . PRO A 1 89 ? 1.803 5.779 5.844 1.00 96.44 89 PRO A C 1
ATOM 748 O O . PRO A 1 89 ? 1.195 5.775 6.920 1.00 96.44 89 PRO A O 1
ATOM 751 N N . ASP A 1 90 ? 2.591 4.785 5.453 1.00 97.50 90 ASP A N 1
ATOM 752 C CA . ASP A 1 90 ? 2.959 3.679 6.328 1.00 97.50 90 ASP A CA 1
ATOM 753 C C . ASP A 1 90 ? 3.590 4.193 7.630 1.00 97.50 90 ASP A C 1
ATOM 755 O O . ASP A 1 90 ? 4.313 5.200 7.666 1.00 97.50 90 ASP A O 1
ATOM 759 N N . LYS A 1 91 ? 3.362 3.459 8.722 1.00 96.19 91 LYS A N 1
ATOM 760 C CA . LYS A 1 91 ? 4.038 3.733 9.989 1.00 96.19 91 LYS A CA 1
ATOM 761 C C . LYS A 1 91 ? 5.540 3.490 9.819 1.00 96.19 91 LYS A C 1
ATOM 763 O O . LYS A 1 91 ? 5.973 2.421 9.392 1.00 96.19 91 LYS A O 1
ATOM 768 N N . LYS A 1 92 ? 6.347 4.495 10.172 1.00 92.44 92 LYS A N 1
ATOM 769 C CA . LYS A 1 92 ? 7.812 4.401 10.113 1.00 92.44 92 LYS A CA 1
ATOM 770 C C . LYS A 1 92 ? 8.316 3.418 11.166 1.00 92.44 92 LYS A C 1
ATOM 772 O O . LYS A 1 92 ? 7.971 3.529 12.340 1.00 92.44 92 LYS A O 1
ATOM 777 N N . ILE A 1 93 ? 9.173 2.492 10.747 1.00 88.44 93 ILE A N 1
ATOM 778 C CA . ILE A 1 93 ? 9.763 1.471 11.615 1.00 88.44 93 ILE A CA 1
ATOM 779 C C . ILE A 1 93 ? 11.241 1.784 11.824 1.00 88.44 93 ILE A C 1
ATOM 781 O O . ILE A 1 93 ? 11.997 1.921 10.862 1.00 88.44 93 ILE A O 1
ATOM 785 N N . SER A 1 94 ? 11.671 1.822 13.084 1.00 85.00 94 SER A N 1
ATOM 786 C CA . SER A 1 94 ? 13.094 1.816 13.418 1.00 85.00 94 SER A CA 1
ATOM 787 C C . SER A 1 94 ? 13.614 0.380 13.442 1.00 85.00 94 SER A C 1
ATOM 789 O O . SER A 1 94 ? 13.263 -0.395 14.334 1.00 85.00 94 SER A O 1
ATOM 791 N N . LYS A 1 95 ? 14.462 0.012 12.471 1.00 75.19 95 LYS A N 1
ATOM 792 C CA . LYS A 1 95 ? 15.027 -1.348 12.383 1.00 75.19 95 LYS A CA 1
ATOM 793 C C . LYS A 1 95 ? 15.855 -1.734 13.614 1.00 75.19 95 LYS A C 1
ATOM 795 O O . LYS A 1 95 ? 15.881 -2.906 13.968 1.00 75.19 95 LYS A O 1
ATOM 800 N N . SER A 1 96 ? 16.474 -0.768 14.295 1.00 76.56 96 SER A N 1
ATOM 801 C CA . SER A 1 96 ? 17.259 -1.006 15.517 1.00 76.56 96 SER A CA 1
ATOM 802 C C . SER A 1 96 ? 16.413 -1.432 16.721 1.00 76.56 96 SER A C 1
ATOM 804 O O . SER A 1 96 ? 16.952 -1.954 17.690 1.00 76.56 96 SER A O 1
ATOM 806 N N . SER A 1 97 ? 15.095 -1.229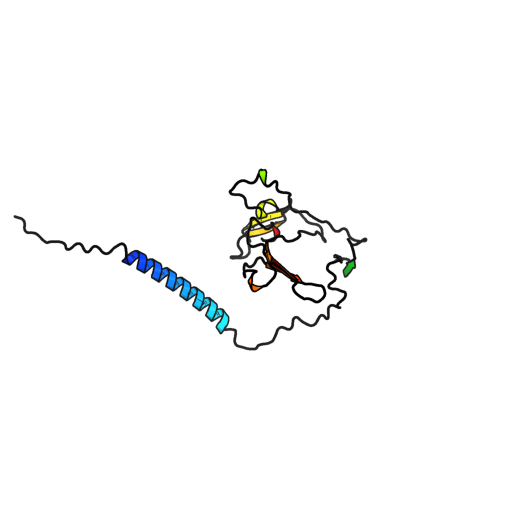 16.667 1.00 77.06 97 SER A N 1
ATOM 807 C CA . SER A 1 97 ? 14.162 -1.558 17.752 1.00 77.06 97 SER A CA 1
ATOM 808 C C . SER A 1 97 ? 13.306 -2.793 17.455 1.00 77.06 97 SER A C 1
ATOM 810 O O . SER A 1 97 ? 12.422 -3.129 18.245 1.00 77.06 97 SER A O 1
ATOM 812 N N . LEU A 1 98 ? 13.538 -3.461 16.320 1.00 82.75 98 LEU A N 1
ATOM 813 C CA . LEU A 1 98 ? 12.789 -4.649 15.926 1.00 82.75 98 LEU A CA 1
ATOM 814 C C . LEU A 1 98 ? 13.143 -5.835 16.821 1.00 82.75 98 LEU A C 1
ATOM 816 O O . LEU A 1 98 ? 14.297 -6.254 16.906 1.00 82.75 98 LEU A O 1
ATOM 820 N N . LYS A 1 99 ? 12.127 -6.418 17.458 1.00 87.00 99 LYS A N 1
ATOM 821 C CA . LYS A 1 99 ? 12.273 -7.700 18.154 1.00 87.00 99 LYS A CA 1
ATOM 822 C C . LYS A 1 99 ? 12.259 -8.833 17.130 1.00 87.00 99 LYS A C 1
ATOM 824 O O . LYS A 1 99 ? 11.522 -8.769 16.151 1.00 87.00 99 LYS A O 1
ATOM 829 N N . HIS A 1 100 ? 12.997 -9.909 17.401 1.00 78.31 100 HIS A N 1
ATOM 830 C CA . HIS A 1 100 ? 13.135 -11.050 16.484 1.00 78.31 100 HIS A CA 1
ATOM 831 C C . HIS A 1 100 ? 11.797 -11.698 16.069 1.00 78.31 100 HIS A C 1
ATOM 833 O O . HIS A 1 100 ? 11.685 -12.253 14.983 1.00 78.31 100 HIS A O 1
ATOM 839 N N . SER A 1 101 ? 10.764 -11.610 16.912 1.00 85.88 101 SER A N 1
ATOM 840 C CA . SER A 1 101 ? 9.432 -12.163 16.640 1.00 85.88 101 SER A CA 1
ATOM 841 C C . SER A 1 101 ? 8.512 -11.248 15.823 1.00 85.88 101 SER A C 1
ATOM 843 O O . SER A 1 101 ? 7.415 -11.668 15.452 1.00 85.88 101 SER A O 1
ATOM 845 N N . GLN A 1 102 ? 8.906 -9.998 15.567 1.00 89.81 102 GLN A N 1
ATOM 846 C CA . GLN A 1 102 ? 8.070 -9.033 14.859 1.00 89.81 102 GLN A CA 1
ATOM 847 C C . GLN A 1 102 ? 8.335 -9.072 13.358 1.00 89.81 102 GLN A C 1
ATOM 849 O O . GLN A 1 102 ? 9.479 -9.066 12.913 1.00 89.81 102 GLN A O 1
ATOM 854 N N . ARG A 1 103 ? 7.254 -9.052 12.579 1.00 93.31 103 ARG A N 1
ATOM 855 C CA . ARG A 1 103 ? 7.307 -8.956 11.120 1.00 93.31 103 ARG A CA 1
ATOM 856 C C . ARG A 1 103 ? 7.164 -7.501 10.700 1.00 93.31 103 ARG A C 1
ATOM 858 O O . ARG A 1 103 ? 6.283 -6.809 11.213 1.00 93.31 103 ARG A O 1
ATOM 865 N N . ILE A 1 104 ? 7.991 -7.049 9.761 1.00 94.19 104 ILE A N 1
ATOM 866 C CA . ILE A 1 104 ? 7.990 -5.650 9.300 1.00 94.19 104 ILE A CA 1
ATOM 867 C C . ILE A 1 104 ? 6.611 -5.249 8.762 1.00 94.19 104 ILE A C 1
ATOM 869 O O . ILE A 1 104 ? 6.086 -4.213 9.169 1.00 94.19 104 ILE A O 1
ATOM 873 N N . CYS A 1 105 ? 5.970 -6.100 7.957 1.00 96.31 105 CYS A N 1
ATOM 874 C CA . CYS A 1 105 ? 4.654 -5.819 7.384 1.00 96.31 105 CYS A CA 1
ATOM 875 C C . CYS A 1 105 ? 3.594 -5.472 8.443 1.00 96.31 105 CYS A C 1
ATOM 877 O O . CYS A 1 105 ? 2.800 -4.559 8.238 1.00 96.31 105 CYS A O 1
ATOM 879 N N . ASP A 1 106 ? 3.614 -6.139 9.602 1.00 95.75 106 ASP A N 1
ATOM 880 C CA . ASP A 1 106 ? 2.640 -5.918 10.680 1.00 95.75 106 ASP A CA 1
ATOM 881 C C . ASP A 1 106 ? 2.817 -4.533 11.316 1.00 95.75 106 ASP A C 1
ATOM 883 O O . ASP A 1 106 ? 1.851 -3.899 11.734 1.00 95.75 106 ASP A O 1
ATOM 887 N N . LEU A 1 107 ? 4.061 -4.057 11.374 1.00 95.50 107 LEU A N 1
ATOM 888 C CA . LEU A 1 107 ? 4.435 -2.806 12.027 1.00 95.50 107 LEU A CA 1
ATOM 889 C C . LEU A 1 107 ? 4.272 -1.579 11.122 1.00 95.50 107 LEU A C 1
ATOM 891 O O . LEU A 1 107 ? 4.176 -0.468 11.638 1.00 95.50 107 LEU A O 1
ATOM 895 N N . THR A 1 108 ? 4.219 -1.769 9.799 1.00 97.12 108 THR A N 1
ATOM 896 C CA . THR A 1 108 ? 3.978 -0.677 8.833 1.00 97.12 108 THR A CA 1
ATOM 897 C C . THR A 1 108 ? 2.521 -0.209 8.804 1.00 97.12 108 THR A C 1
ATOM 899 O O . THR A 1 108 ? 2.230 0.832 8.218 1.00 97.12 108 THR A O 1
ATOM 902 N N . CYS A 1 109 ? 1.605 -0.951 9.437 1.00 97.25 109 CYS A N 1
ATOM 903 C CA . CYS A 1 109 ? 0.175 -0.659 9.431 1.00 97.25 109 CYS A CA 1
ATOM 904 C C . CYS A 1 109 ? -0.117 0.729 10.049 1.00 97.25 109 CYS A C 1
ATOM 906 O O . CYS A 1 109 ? 0.280 0.982 11.196 1.00 97.25 109 CYS A O 1
ATOM 908 N N . PRO A 1 110 ? -0.794 1.639 9.322 1.00 97.12 110 PRO A N 1
ATOM 909 C CA . PRO A 1 110 ? -1.066 2.991 9.795 1.00 97.12 110 PRO A CA 1
ATOM 910 C C . PRO A 1 110 ? -2.185 3.026 10.842 1.00 97.12 110 PRO A C 1
ATOM 912 O O . PRO A 1 110 ? -2.996 2.106 10.972 1.00 97.12 110 PRO A O 1
ATOM 915 N N . ASP A 1 111 ? -2.261 4.134 11.578 1.00 95.44 111 ASP A N 1
ATOM 916 C CA . ASP A 1 111 ? -3.279 4.321 12.611 1.00 95.44 111 ASP A CA 1
ATOM 917 C C . ASP A 1 111 ? -4.684 4.451 12.010 1.00 95.44 111 ASP A C 1
ATOM 919 O O . ASP A 1 111 ? -4.939 5.236 11.088 1.00 95.44 111 ASP A O 1
ATOM 923 N N . GLY A 1 112 ? -5.640 3.736 12.599 1.00 96.38 112 GLY A N 1
ATOM 924 C CA . GLY A 1 112 ? -6.990 3.610 12.050 1.00 96.38 112 GLY A CA 1
ATOM 925 C C . GLY A 1 112 ? -7.195 2.352 11.206 1.00 96.38 112 GLY A C 1
ATOM 926 O O . GLY A 1 112 ? -8.292 2.165 10.684 1.00 96.38 112 GLY A O 1
ATOM 927 N N . ILE A 1 113 ? -6.168 1.508 11.063 1.00 97.81 113 ILE A N 1
ATOM 928 C CA . ILE A 1 113 ? -6.241 0.194 10.417 1.00 97.81 113 ILE A CA 1
ATOM 929 C C . ILE A 1 113 ? -5.721 -0.862 11.391 1.00 97.81 113 ILE A C 1
ATOM 931 O O . ILE A 1 113 ? -4.746 -0.637 12.107 1.00 97.81 113 ILE A O 1
ATOM 935 N N . ILE A 1 114 ? -6.379 -2.019 11.424 1.00 97.44 114 ILE A N 1
ATOM 936 C CA . ILE A 1 114 ? -5.930 -3.193 12.174 1.00 97.44 114 ILE A CA 1
ATOM 937 C C . ILE A 1 114 ? -5.857 -4.417 11.266 1.00 97.44 114 ILE A C 1
ATOM 939 O O . ILE A 1 114 ? -6.706 -4.617 10.397 1.00 97.44 114 ILE A O 1
ATOM 943 N N . ILE A 1 115 ? -4.866 -5.270 11.518 1.00 98.00 115 ILE A N 1
ATOM 944 C CA . ILE A 1 115 ? -4.730 -6.581 10.880 1.00 98.00 115 ILE A CA 1
ATOM 945 C C . ILE A 1 115 ? -5.313 -7.631 11.829 1.00 98.00 115 ILE A C 1
ATOM 947 O O . ILE A 1 115 ? -4.843 -7.786 12.958 1.00 98.00 115 ILE A O 1
ATOM 951 N N . LYS A 1 116 ? -6.321 -8.381 11.380 1.00 97.62 116 LYS A N 1
ATOM 952 C CA . LYS A 1 116 ? -6.940 -9.473 12.157 1.00 97.62 116 LYS A CA 1
ATOM 953 C C . LYS A 1 116 ? -7.382 -10.618 11.246 1.00 97.62 116 LYS A C 1
ATOM 955 O O . LYS A 1 116 ? -7.210 -10.543 10.034 1.00 97.62 116 LYS A O 1
ATOM 960 N N . ALA A 1 117 ? -7.909 -11.700 11.820 1.00 98.00 117 ALA A N 1
ATOM 961 C CA . ALA A 1 117 ? -8.466 -12.801 11.034 1.00 98.00 117 ALA A CA 1
ATOM 962 C C . ALA A 1 117 ? -9.574 -12.287 10.099 1.00 98.00 117 ALA A C 1
ATOM 964 O O . ALA A 1 117 ? -10.457 -11.539 10.527 1.00 98.00 117 ALA A O 1
ATOM 965 N N . SER A 1 118 ? -9.494 -12.670 8.827 1.00 97.62 118 SER A N 1
ATOM 966 C CA . SER A 1 118 ? -10.498 -12.344 7.823 1.00 97.62 118 SER A CA 1
ATOM 967 C C . SER A 1 118 ? -11.801 -13.081 8.124 1.00 97.62 118 SER A C 1
ATOM 969 O O . SER A 1 118 ? -11.793 -14.220 8.593 1.00 97.62 118 SER A O 1
ATOM 971 N N . THR A 1 119 ? -12.929 -12.435 7.835 1.00 94.88 119 THR A N 1
ATOM 972 C CA . THR A 1 119 ? -14.255 -13.067 7.883 1.00 94.88 119 THR A CA 1
ATOM 973 C C . THR A 1 119 ? -14.513 -13.949 6.660 1.00 94.88 119 THR A C 1
ATOM 975 O O . THR A 1 119 ? -15.439 -14.757 6.668 1.00 94.88 119 THR A O 1
ATOM 978 N N . ILE A 1 120 ? -13.686 -13.830 5.617 1.00 97.06 120 ILE A N 1
ATOM 979 C CA . ILE A 1 120 ? -13.744 -14.679 4.429 1.00 97.06 120 ILE A CA 1
ATOM 980 C C . ILE A 1 120 ? -13.143 -16.044 4.774 1.00 97.06 120 ILE A C 1
ATOM 982 O O . ILE A 1 120 ? -11.994 -16.154 5.216 1.00 97.06 120 ILE A O 1
ATOM 986 N N . SER A 1 121 ? -13.926 -17.103 4.558 1.00 95.94 121 SER A N 1
ATOM 987 C CA . SER A 1 121 ? -13.522 -18.474 4.871 1.00 95.94 121 SER A CA 1
ATOM 988 C C . SER A 1 121 ? -12.197 -18.833 4.193 1.00 95.94 121 SER A C 1
ATOM 990 O O . SER A 1 121 ? -12.048 -18.679 2.983 1.00 95.94 121 SER A O 1
ATOM 992 N N . LYS A 1 122 ? -11.242 -19.335 4.987 1.00 94.38 122 LYS A N 1
ATOM 993 C CA . LYS A 1 122 ? -9.897 -19.773 4.559 1.00 94.38 122 LYS A CA 1
ATOM 994 C C . LYS A 1 122 ? -8.985 -18.681 3.970 1.00 94.38 122 LYS A C 1
ATOM 996 O O . LYS A 1 122 ? -7.915 -19.025 3.482 1.00 94.38 122 LYS A O 1
ATOM 1001 N N . ALA A 1 123 ? -9.335 -17.396 4.070 1.00 94.75 123 ALA A N 1
ATOM 1002 C CA . ALA A 1 123 ? -8.495 -16.301 3.562 1.00 94.75 123 ALA A CA 1
ATOM 1003 C C . ALA A 1 123 ? -7.314 -15.929 4.485 1.00 94.75 123 ALA A C 1
ATOM 1005 O O . ALA A 1 123 ? -6.392 -15.235 4.071 1.00 94.75 123 ALA A O 1
ATOM 1006 N N . GLY A 1 124 ? -7.310 -16.385 5.742 1.00 96.19 124 GLY A N 1
ATOM 1007 C CA . GLY A 1 124 ? -6.253 -16.052 6.699 1.00 96.19 124 GLY A CA 1
ATOM 1008 C C . GLY A 1 124 ? -6.490 -14.704 7.383 1.00 96.19 124 GLY A C 1
ATOM 1009 O O . GLY A 1 124 ? -7.533 -14.511 8.006 1.00 96.19 124 GLY A O 1
ATOM 1010 N N . LYS A 1 125 ? -5.508 -13.796 7.340 1.00 97.25 125 LYS A N 1
ATOM 1011 C CA . LYS A 1 125 ? -5.616 -12.437 7.906 1.00 97.25 125 LYS A CA 1
ATOM 1012 C C . LYS A 1 125 ? -6.065 -11.448 6.828 1.00 97.25 125 LYS A C 1
ATOM 1014 O O . LYS A 1 125 ? -5.790 -11.680 5.663 1.00 97.25 125 LYS A O 1
ATOM 1019 N N . GLY A 1 126 ? -6.708 -10.362 7.243 1.00 97.81 126 GLY A N 1
ATOM 1020 C CA . GLY A 1 126 ? -7.045 -9.217 6.399 1.00 97.81 126 GLY A CA 1
ATOM 1021 C C . GLY A 1 126 ? -6.982 -7.907 7.185 1.00 97.81 126 GLY A C 1
ATOM 1022 O O . GLY A 1 126 ? -6.723 -7.902 8.397 1.00 97.81 126 GLY A O 1
ATOM 1023 N N . VAL A 1 127 ? -7.234 -6.801 6.490 1.00 97.69 127 VAL A N 1
ATOM 1024 C CA . VAL A 1 127 ? -7.173 -5.438 7.034 1.00 97.69 127 VAL A CA 1
ATOM 1025 C C . VAL A 1 127 ? -8.565 -4.869 7.290 1.00 97.69 127 VAL A C 1
ATOM 1027 O O . VAL A 1 127 ? -9.502 -5.094 6.529 1.00 97.69 127 VAL A O 1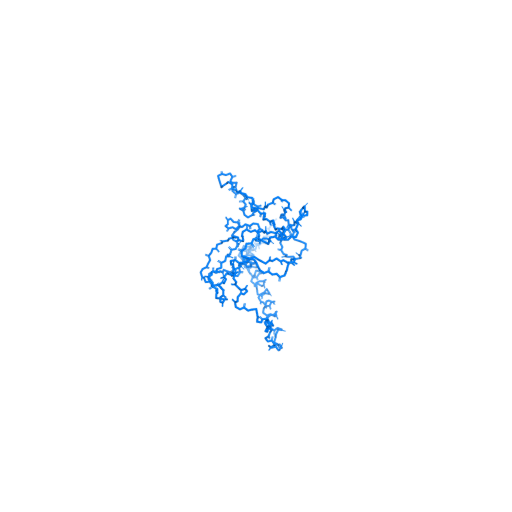
ATOM 1030 N N . PHE A 1 128 ? -8.712 -4.130 8.388 1.00 97.62 128 PHE A N 1
ATOM 1031 C CA . PHE A 1 128 ? -9.987 -3.550 8.798 1.00 97.62 128 PHE A CA 1
ATOM 1032 C C . PHE A 1 128 ? -9.791 -2.118 9.273 1.00 97.62 128 PHE A C 1
ATOM 1034 O O . PHE A 1 128 ? -8.906 -1.841 10.082 1.00 97.62 128 PHE A O 1
ATOM 1041 N N . ALA A 1 129 ? -10.659 -1.222 8.814 1.00 97.50 129 ALA A N 1
ATOM 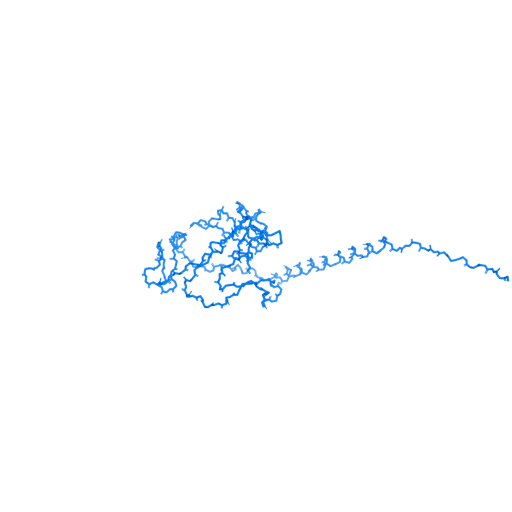1042 C CA . ALA A 1 129 ? -10.714 0.141 9.311 1.00 97.50 129 ALA A CA 1
ATOM 1043 C C . ALA A 1 129 ? -11.275 0.171 10.744 1.00 97.50 129 ALA A C 1
ATOM 1045 O O . ALA A 1 129 ? -12.285 -0.467 11.040 1.00 97.50 129 ALA A O 1
ATOM 1046 N N . THR A 1 130 ? -10.635 0.932 11.629 1.00 97.25 130 THR A N 1
ATOM 1047 C CA . THR A 1 130 ? -11.131 1.247 12.983 1.00 97.25 130 THR A CA 1
ATOM 1048 C C . THR A 1 130 ? -11.630 2.681 13.107 1.00 97.25 130 THR A C 1
ATOM 1050 O O . THR A 1 130 ? -12.164 3.067 14.143 1.00 97.25 130 THR A O 1
ATOM 1053 N N . LYS A 1 131 ? -11.482 3.469 12.040 1.00 96.00 131 LYS A N 1
ATOM 1054 C CA . LYS A 1 131 ? -12.040 4.811 11.894 1.00 96.00 131 LYS A CA 1
ATOM 1055 C C . LYS A 1 131 ? -12.567 4.997 10.475 1.00 96.00 131 LYS A C 1
ATOM 1057 O O . LYS A 1 131 ? -12.232 4.230 9.574 1.00 96.00 131 LYS A O 1
ATOM 1062 N N . ARG A 1 132 ? -13.362 6.043 10.264 1.00 96.06 132 ARG A N 1
ATOM 1063 C CA . ARG A 1 132 ? -13.765 6.454 8.918 1.00 96.06 132 ARG A CA 1
ATOM 1064 C C . ARG A 1 132 ? -12.557 7.028 8.174 1.00 96.06 132 ARG A C 1
ATOM 1066 O O . ARG A 1 132 ? -11.852 7.883 8.706 1.00 96.06 132 ARG A O 1
ATOM 1073 N N . PHE A 1 133 ? -12.346 6.561 6.949 1.00 95.00 133 PHE A N 1
ATOM 1074 C CA . PHE A 1 133 ? -11.451 7.195 5.987 1.00 95.00 133 PHE A CA 1
ATOM 1075 C C . PHE A 1 133 ? -12.288 7.997 4.999 1.00 95.00 133 PHE A C 1
ATOM 1077 O O . PHE A 1 133 ? -13.349 7.540 4.568 1.00 95.00 133 PHE A O 1
ATOM 1084 N N . GLU A 1 134 ? -11.828 9.197 4.664 1.00 92.44 134 GLU A N 1
ATOM 1085 C CA . GLU A 1 134 ? -12.508 10.028 3.677 1.00 92.44 134 GLU A CA 1
ATOM 1086 C C . GLU A 1 134 ? -12.374 9.426 2.278 1.00 92.44 134 GLU A C 1
ATOM 1088 O O . GLU A 1 134 ? -11.399 8.728 1.972 1.00 92.44 134 GLU A O 1
ATOM 1093 N N . LYS A 1 135 ? -13.346 9.720 1.408 1.00 89.31 135 LYS A N 1
ATOM 1094 C CA . LYS A 1 135 ? -13.242 9.360 -0.011 1.00 89.31 135 LYS A CA 1
ATOM 1095 C C . LYS A 1 135 ? -11.962 9.982 -0.586 1.00 89.31 135 LYS A C 1
ATOM 1097 O O . LYS A 1 135 ? -11.564 11.071 -0.176 1.00 89.31 135 LYS A O 1
ATOM 1102 N N . ASN A 1 136 ? -11.336 9.301 -1.544 1.00 89.00 136 ASN A N 1
ATOM 1103 C CA . ASN A 1 136 ? -10.054 9.697 -2.135 1.00 89.00 136 ASN A CA 1
ATOM 1104 C C . ASN A 1 136 ? -8.880 9.681 -1.131 1.00 89.00 136 ASN A C 1
ATOM 1106 O O . ASN A 1 136 ? -7.983 10.527 -1.189 1.00 89.00 136 ASN A O 1
ATOM 1110 N N . THR A 1 137 ? -8.897 8.729 -0.191 1.00 92.44 137 THR A N 1
ATOM 1111 C CA . THR A 1 137 ? -7.731 8.410 0.643 1.00 92.44 137 THR A CA 1
ATOM 1112 C C . THR A 1 137 ? -6.837 7.399 -0.075 1.00 92.44 137 THR A C 1
ATOM 1114 O O . THR A 1 137 ? -7.291 6.316 -0.436 1.00 92.44 137 THR A O 1
ATOM 1117 N N . PHE A 1 138 ? -5.565 7.744 -0.252 1.00 92.44 138 PHE A N 1
ATOM 1118 C CA . PHE A 1 138 ? -4.535 6.902 -0.846 1.00 92.44 138 PHE A CA 1
ATOM 1119 C C . PHE A 1 138 ? -3.706 6.196 0.228 1.00 92.44 138 PHE A C 1
ATOM 1121 O O . PHE A 1 138 ? -3.341 6.794 1.246 1.00 92.44 138 PHE A O 1
ATOM 1128 N N . PHE A 1 139 ? -3.358 4.945 -0.059 1.00 96.44 139 PHE A N 1
ATOM 1129 C CA . PHE A 1 139 ? -2.461 4.109 0.731 1.00 96.44 139 PHE A CA 1
ATOM 1130 C C . PHE A 1 139 ? -1.338 3.580 -0.158 1.00 96.44 139 PHE A C 1
ATOM 1132 O O . PHE A 1 139 ? -1.529 3.401 -1.361 1.00 96.44 139 PHE A O 1
ATOM 1139 N N . GLY A 1 140 ? -0.192 3.279 0.447 1.00 95.94 140 GLY A N 1
ATOM 1140 C CA . GLY A 1 140 ? 0.937 2.654 -0.231 1.00 95.94 140 GLY A CA 1
ATOM 1141 C C . GLY A 1 140 ? 2.179 3.536 -0.272 1.00 95.94 140 GLY A C 1
ATOM 1142 O O . GLY A 1 140 ? 2.317 4.400 0.588 1.00 95.94 140 GLY A O 1
ATOM 1143 N N . PRO A 1 141 ? 3.096 3.308 -1.229 1.00 96.31 141 PRO A N 1
ATOM 1144 C CA . PRO A 1 141 ? 3.021 2.286 -2.282 1.00 96.31 141 PRO A CA 1
ATOM 1145 C C . PRO A 1 141 ? 2.993 0.851 -1.726 1.00 96.31 141 PRO A C 1
ATOM 1147 O O . PRO A 1 141 ? 3.386 0.606 -0.588 1.00 96.31 141 PRO A O 1
ATOM 1150 N N . TYR A 1 142 ? 2.537 -0.117 -2.525 1.00 97.56 142 TYR A N 1
ATOM 1151 C CA . TYR A 1 142 ? 2.722 -1.539 -2.208 1.00 97.56 142 TYR A CA 1
ATOM 1152 C C . TYR A 1 142 ? 4.221 -1.872 -2.219 1.00 97.56 142 TYR A C 1
ATOM 1154 O O . TYR A 1 142 ? 4.923 -1.493 -3.158 1.00 97.56 142 TYR A O 1
ATOM 1162 N N . THR A 1 143 ? 4.724 -2.563 -1.193 1.00 97.19 143 THR A N 1
ATOM 1163 C CA . THR A 1 143 ? 6.157 -2.896 -1.094 1.00 97.19 143 THR A CA 1
ATOM 1164 C C . THR A 1 143 ? 6.396 -4.399 -1.044 1.00 97.19 143 THR A C 1
ATOM 1166 O O . THR A 1 143 ? 5.573 -5.167 -0.545 1.00 97.19 143 THR A O 1
ATOM 1169 N N . GLY A 1 144 ? 7.536 -4.815 -1.588 1.00 95.12 144 GLY A N 1
ATOM 1170 C CA . GLY A 1 144 ? 7.884 -6.212 -1.796 1.00 95.12 144 GLY A CA 1
ATOM 1171 C C . GLY A 1 144 ? 9.245 -6.361 -2.470 1.00 95.12 144 GLY A C 1
ATOM 1172 O O . GLY A 1 144 ? 9.896 -5.376 -2.837 1.00 95.12 144 GLY A O 1
ATOM 1173 N N . THR A 1 145 ? 9.655 -7.605 -2.688 1.00 94.19 145 THR A N 1
ATOM 1174 C CA . THR A 1 145 ? 10.836 -7.936 -3.487 1.00 94.19 145 THR A CA 1
ATOM 1175 C C . THR A 1 145 ? 10.564 -7.641 -4.959 1.00 94.19 145 THR A C 1
ATOM 1177 O O . THR A 1 145 ? 9.526 -8.014 -5.502 1.00 94.19 145 THR A O 1
ATOM 1180 N N . ARG A 1 146 ? 11.499 -6.960 -5.628 1.00 93.44 146 ARG A N 1
ATOM 1181 C CA . ARG A 1 146 ? 11.372 -6.635 -7.051 1.00 93.44 146 ARG A CA 1
ATOM 1182 C C . ARG A 1 146 ? 11.932 -7.758 -7.920 1.00 93.44 146 ARG A C 1
ATOM 1184 O O . ARG A 1 146 ? 13.089 -8.140 -7.766 1.00 93.44 146 ARG A O 1
ATOM 1191 N N . HIS A 1 147 ? 11.144 -8.202 -8.891 1.00 89.94 147 HIS A N 1
ATOM 1192 C CA . HIS A 1 147 ? 11.493 -9.250 -9.848 1.00 89.94 147 HIS A CA 1
ATOM 1193 C C . HIS A 1 147 ? 11.456 -8.712 -11.282 1.00 89.94 147 HIS A C 1
ATOM 1195 O O . HIS A 1 147 ? 10.551 -7.963 -11.645 1.00 89.94 147 HIS A O 1
ATOM 1201 N N . SER A 1 148 ? 12.431 -9.086 -12.114 1.00 86.44 148 SER A N 1
ATOM 1202 C CA . SER A 1 148 ? 12.520 -8.629 -13.512 1.00 86.44 148 SER A CA 1
ATOM 1203 C C . SER A 1 148 ? 11.720 -9.482 -14.501 1.00 86.44 148 SER A C 1
ATOM 1205 O O . SER A 1 148 ? 11.482 -9.047 -15.624 1.00 86.44 148 SER A O 1
ATOM 1207 N N . ASN A 1 149 ? 11.296 -10.692 -14.121 1.00 74.56 149 ASN A N 1
ATOM 1208 C CA . ASN A 1 149 ? 10.487 -11.565 -14.976 1.00 74.56 149 ASN A CA 1
ATOM 1209 C C . ASN A 1 149 ? 9.452 -12.380 -14.178 1.00 74.56 149 ASN A C 1
ATOM 1211 O O . ASN A 1 149 ? 9.674 -12.697 -13.009 1.00 74.56 149 ASN A O 1
ATOM 1215 N N . PHE A 1 150 ? 8.350 -12.768 -14.834 1.00 69.19 150 PHE A N 1
ATOM 1216 C CA . PHE A 1 150 ? 7.259 -13.548 -14.227 1.00 69.19 150 PHE A CA 1
ATOM 1217 C C . PHE A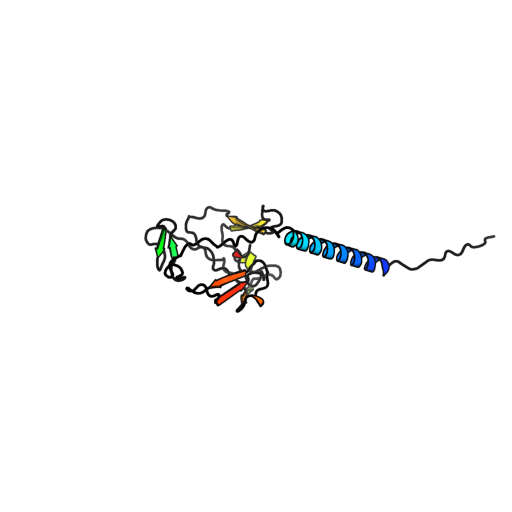 1 150 ? 7.699 -14.888 -13.646 1.00 69.19 150 PHE A C 1
ATOM 1219 O O . PHE A 1 150 ? 7.198 -15.271 -12.604 1.00 69.19 150 PHE A O 1
ATOM 1226 N N . LYS A 1 151 ? 8.658 -15.587 -14.265 1.00 69.50 151 LYS A N 1
ATOM 1227 C CA . LYS A 1 151 ? 9.138 -16.881 -13.745 1.00 69.50 151 LYS A CA 1
ATOM 1228 C C . LYS A 1 151 ? 9.806 -16.748 -12.375 1.00 69.50 151 LYS A C 1
ATOM 1230 O O . LYS A 1 151 ? 9.821 -17.708 -11.614 1.00 69.50 151 LYS A O 1
ATOM 1235 N N . SER A 1 152 ? 10.394 -15.585 -12.093 1.00 65.94 152 SER A N 1
ATOM 1236 C CA . SER A 1 152 ? 11.064 -15.298 -10.824 1.00 65.94 152 SER A CA 1
ATOM 1237 C C . SER A 1 152 ? 10.121 -14.795 -9.732 1.00 65.94 152 SER A C 1
ATOM 1239 O O . SER A 1 152 ? 10.463 -14.916 -8.560 1.00 65.94 152 SER A O 1
ATOM 1241 N N . ALA A 1 153 ? 8.949 -14.269 -10.104 1.00 64.50 153 ALA A N 1
ATOM 1242 C CA . ALA A 1 153 ? 7.870 -14.041 -9.160 1.00 64.50 153 ALA A CA 1
ATOM 1243 C C . ALA A 1 153 ? 7.191 -15.392 -8.942 1.00 64.50 153 ALA A C 1
ATOM 1245 O O . ALA A 1 153 ? 6.559 -15.945 -9.840 1.00 64.50 153 ALA A O 1
ATOM 1246 N N . GLN A 1 154 ? 7.384 -15.973 -7.766 1.00 60.66 154 GLN A N 1
ATOM 1247 C CA . GLN A 1 154 ? 6.637 -17.161 -7.385 1.00 60.66 154 GLN A CA 1
ATOM 1248 C C . GLN A 1 154 ? 5.134 -16.847 -7.523 1.00 60.66 154 GLN A C 1
ATOM 1250 O O . GLN A 1 154 ? 4.730 -15.701 -7.325 1.00 60.66 154 GLN A O 1
ATOM 1255 N N . GLU A 1 155 ? 4.285 -17.837 -7.819 1.00 70.38 155 GLU A N 1
ATOM 1256 C CA . GLU A 1 155 ? 2.825 -17.709 -7.651 1.00 70.38 155 GLU A CA 1
ATOM 1257 C C . GLU A 1 155 ? 2.492 -17.626 -6.148 1.00 70.38 155 GLU A C 1
ATOM 1259 O O . GLU A 1 155 ? 1.810 -18.469 -5.572 1.00 70.38 155 GLU A O 1
ATOM 1264 N N . SER A 1 156 ? 3.064 -16.630 -5.472 1.00 81.62 156 SER A N 1
ATOM 1265 C CA . SER A 1 156 ? 2.999 -16.421 -4.037 1.00 81.62 156 SER A CA 1
ATOM 1266 C C . SER A 1 156 ? 1.599 -16.005 -3.599 1.00 81.62 156 SER A C 1
ATOM 1268 O O . SER A 1 156 ? 1.252 -16.153 -2.431 1.00 81.62 156 SER A O 1
ATOM 1270 N N . GLY A 1 157 ? 0.800 -15.478 -4.534 1.00 88.38 157 GLY A N 1
ATOM 1271 C CA . GLY A 1 157 ? -0.480 -14.829 -4.267 1.00 88.38 157 GLY A CA 1
ATOM 1272 C C . GLY A 1 157 ? -0.348 -13.378 -3.790 1.00 88.38 157 GLY A C 1
ATOM 1273 O O . GLY A 1 157 ? -1.364 -12.748 -3.527 1.00 88.38 157 GLY A O 1
ATOM 1274 N N . TYR A 1 158 ? 0.875 -12.837 -3.703 1.00 93.31 158 TYR A N 1
ATOM 1275 C CA . TYR A 1 158 ? 1.170 -11.491 -3.186 1.00 93.31 158 TYR A CA 1
ATOM 1276 C C . TYR A 1 158 ? 1.915 -10.612 -4.204 1.00 93.31 158 TYR A C 1
ATOM 1278 O O . TYR A 1 158 ? 2.674 -9.723 -3.831 1.00 93.31 158 TYR A O 1
ATOM 1286 N N . SER A 1 159 ? 1.752 -10.880 -5.498 1.00 92.88 159 SER A N 1
ATOM 1287 C CA . SER A 1 159 ? 2.510 -10.202 -6.553 1.00 92.88 159 SER A CA 1
ATOM 1288 C C . SER A 1 159 ? 1.660 -9.203 -7.334 1.00 92.88 159 SER A C 1
ATOM 1290 O O . SER A 1 159 ? 0.567 -9.538 -7.785 1.00 92.88 159 SER A O 1
ATOM 1292 N N . TRP A 1 160 ? 2.210 -8.010 -7.565 1.00 93.88 160 TRP A N 1
ATOM 1293 C CA . TRP A 1 160 ? 1.669 -7.006 -8.486 1.00 93.88 160 TRP A CA 1
ATOM 1294 C C . TRP A 1 160 ? 2.618 -6.797 -9.668 1.00 93.88 160 TRP A C 1
ATOM 1296 O O . TRP A 1 160 ? 3.799 -6.497 -9.479 1.00 93.88 160 TRP A O 1
ATOM 1306 N N . SER A 1 161 ? 2.110 -6.941 -10.896 1.00 91.31 161 SER A N 1
ATOM 1307 C CA . SER A 1 161 ? 2.855 -6.629 -12.120 1.00 91.31 161 SER A CA 1
ATOM 1308 C C . SER A 1 161 ? 2.783 -5.137 -12.428 1.00 91.31 161 SER A C 1
ATOM 1310 O O . SER A 1 161 ? 1.690 -4.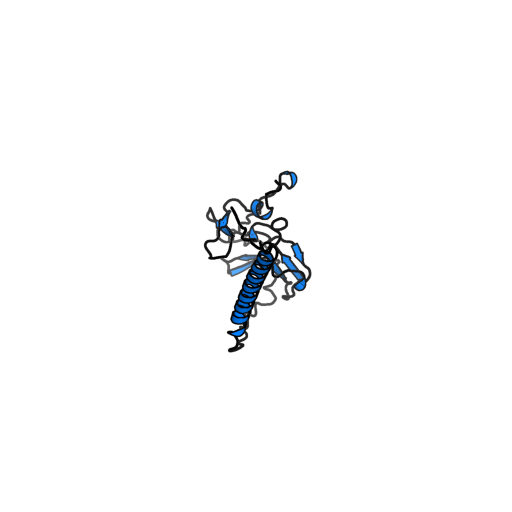584 -12.536 1.00 91.31 161 SER A O 1
ATOM 1312 N N . ILE A 1 162 ? 3.936 -4.510 -12.631 1.00 91.38 162 ILE A N 1
ATOM 1313 C CA . ILE A 1 162 ? 4.046 -3.110 -13.038 1.00 91.38 162 ILE A CA 1
ATOM 1314 C C . ILE A 1 162 ? 4.335 -3.068 -14.534 1.00 91.38 162 ILE A C 1
ATOM 1316 O O . ILE A 1 162 ? 5.297 -3.685 -15.002 1.00 91.38 162 ILE A O 1
ATOM 1320 N N . ALA A 1 163 ? 3.495 -2.359 -15.280 1.00 89.62 163 ALA A N 1
ATOM 1321 C CA . ALA A 1 163 ? 3.593 -2.207 -16.725 1.00 89.62 163 ALA A CA 1
ATOM 1322 C C . ALA A 1 163 ? 3.969 -0.773 -17.104 1.00 89.62 163 ALA A C 1
ATOM 1324 O O . ALA A 1 163 ? 3.821 0.139 -16.304 1.00 89.62 163 ALA A O 1
ATOM 1325 N N . ASP A 1 164 ? 4.492 -0.588 -18.313 1.00 86.62 164 ASP A N 1
ATOM 1326 C CA . ASP A 1 164 ? 4.652 0.737 -18.898 1.00 86.62 164 ASP A CA 1
ATOM 1327 C C . ASP A 1 164 ? 3.336 1.232 -19.519 1.00 86.62 164 ASP A C 1
ATOM 1329 O O . ASP A 1 164 ? 2.359 0.491 -19.649 1.00 86.62 164 ASP A O 1
ATOM 1333 N N . LYS A 1 165 ? 3.347 2.477 -20.006 1.00 83.38 165 LYS A N 1
ATOM 1334 C CA . LYS A 1 165 ? 2.229 3.101 -20.736 1.00 83.38 165 LYS A CA 1
ATOM 1335 C C . LYS A 1 165 ? 1.749 2.347 -21.984 1.00 83.38 165 LYS A C 1
ATOM 1337 O O . LYS A 1 165 ? 0.716 2.683 -22.554 1.00 83.38 165 LYS A O 1
ATOM 1342 N N . ASN A 1 166 ? 2.525 1.379 -22.476 1.00 84.25 166 ASN A N 1
ATOM 1343 C CA . ASN A 1 166 ? 2.158 0.528 -23.607 1.00 84.25 166 ASN A CA 1
ATOM 1344 C C . ASN A 1 166 ? 1.622 -0.841 -23.148 1.00 84.25 166 ASN A C 1
ATOM 1346 O O . ASN A 1 166 ? 1.405 -1.711 -23.989 1.00 84.25 166 ASN A O 1
ATOM 1350 N N . GLY A 1 167 ? 1.437 -1.050 -21.841 1.00 82.31 167 GLY A N 1
ATOM 1351 C CA . GLY A 1 167 ? 0.998 -2.315 -21.257 1.00 82.31 167 GLY A CA 1
ATOM 1352 C C . GLY A 1 167 ? 2.098 -3.375 -21.172 1.00 82.31 167 GLY A C 1
ATOM 1353 O O . GLY A 1 167 ? 1.817 -4.527 -20.841 1.00 82.31 167 GLY A O 1
ATOM 1354 N N . LYS A 1 168 ? 3.360 -3.031 -21.457 1.00 86.44 168 LYS A N 1
ATOM 1355 C CA . LYS A 1 168 ? 4.472 -3.977 -21.350 1.00 86.44 168 LYS A CA 1
ATOM 1356 C C . LYS A 1 168 ? 4.905 -4.081 -19.892 1.00 86.44 168 LYS A C 1
ATOM 1358 O O . LYS A 1 168 ? 5.353 -3.096 -19.315 1.00 86.44 168 LYS A O 1
ATOM 1363 N N . MET A 1 169 ? 4.845 -5.282 -19.314 1.00 88.00 169 MET A N 1
ATOM 1364 C CA . MET A 1 169 ? 5.375 -5.519 -17.967 1.00 88.00 169 MET A CA 1
ATOM 1365 C C . MET A 1 169 ? 6.864 -5.134 -17.897 1.00 88.00 169 MET A C 1
ATOM 1367 O O . MET A 1 169 ? 7.687 -5.647 -18.659 1.00 88.00 169 MET A O 1
ATOM 1371 N N . ILE A 1 170 ? 7.197 -4.255 -16.954 1.00 90.12 170 ILE A N 1
ATOM 1372 C CA . ILE A 1 170 ? 8.559 -3.798 -16.667 1.00 90.12 170 ILE A CA 1
ATOM 1373 C C . ILE A 1 170 ? 9.170 -4.633 -15.537 1.00 90.12 170 ILE A C 1
ATOM 1375 O O . ILE A 1 170 ? 10.323 -5.051 -15.625 1.00 90.12 170 ILE A O 1
ATOM 1379 N N . TYR A 1 171 ? 8.419 -4.845 -14.454 1.00 92.00 171 TYR A N 1
ATOM 1380 C CA . TYR A 1 171 ? 8.847 -5.623 -13.290 1.00 92.00 171 TYR A CA 1
ATOM 1381 C C . TYR A 1 171 ? 7.645 -6.065 -12.450 1.00 92.00 171 TYR A C 1
ATOM 1383 O O . TYR A 1 171 ? 6.517 -5.640 -12.682 1.00 92.00 171 TYR A O 1
ATOM 1391 N N . ILE A 1 172 ? 7.899 -6.903 -11.449 1.00 92.81 172 ILE A N 1
ATOM 1392 C CA . ILE A 1 172 ? 6.912 -7.366 -10.469 1.00 92.81 172 ILE A CA 1
ATOM 1393 C C . ILE A 1 172 ? 7.372 -6.955 -9.075 1.00 92.81 172 ILE A C 1
ATOM 1395 O O . ILE A 1 172 ? 8.574 -6.951 -8.799 1.00 92.81 172 ILE A O 1
ATOM 1399 N N . VAL A 1 173 ? 6.422 -6.614 -8.209 1.00 95.31 173 VAL A N 1
ATOM 1400 C CA . VAL A 1 173 ? 6.638 -6.419 -6.772 1.00 95.31 173 VAL A CA 1
ATOM 1401 C C . VAL A 1 173 ? 5.947 -7.561 -6.031 1.00 95.31 173 VAL A C 1
ATOM 1403 O O . VAL A 1 173 ? 4.723 -7.654 -6.077 1.00 95.31 173 VAL A O 1
ATOM 1406 N N . ASP A 1 174 ? 6.721 -8.427 -5.374 1.00 94.69 174 ASP A N 1
ATOM 1407 C CA . ASP A 1 174 ? 6.227 -9.583 -4.614 1.00 94.69 174 ASP A CA 1
ATOM 1408 C C . ASP A 1 174 ? 6.304 -9.326 -3.103 1.00 94.69 174 ASP A C 1
ATOM 1410 O O . ASP A 1 174 ? 7.386 -9.269 -2.512 1.00 94.69 174 ASP A O 1
ATOM 1414 N N . GLY A 1 175 ? 5.145 -9.173 -2.462 1.00 95.69 175 GLY A N 1
ATOM 1415 C CA . GLY A 1 175 ? 5.021 -8.963 -1.020 1.00 95.69 175 GLY A CA 1
ATOM 1416 C C . GLY A 1 175 ? 5.001 -10.251 -0.191 1.00 95.69 175 GLY A C 1
ATOM 1417 O O . GLY A 1 175 ? 4.568 -10.226 0.965 1.00 95.69 175 GLY A O 1
ATOM 1418 N N . TYR A 1 176 ? 5.422 -11.392 -0.750 1.00 94.12 176 TYR A N 1
ATOM 1419 C CA . TYR A 1 176 ? 5.399 -12.675 -0.045 1.00 94.12 176 TYR A CA 1
ATOM 1420 C C . TYR A 1 176 ? 6.177 -12.650 1.275 1.00 94.12 176 TYR A C 1
ATOM 1422 O O . TYR A 1 176 ? 5.622 -13.052 2.299 1.00 94.12 176 TYR A O 1
ATOM 1430 N N . ASP A 1 177 ? 7.414 -12.141 1.283 1.00 93.75 177 ASP A N 1
ATOM 1431 C CA . ASP A 1 177 ? 8.228 -12.057 2.500 1.00 93.75 177 ASP A CA 1
ATOM 1432 C C . ASP A 1 177 ? 7.684 -10.966 3.443 1.00 93.75 177 ASP A C 1
ATOM 1434 O O . ASP A 1 177 ? 7.784 -9.774 3.129 1.00 93.75 177 ASP A O 1
ATOM 1438 N N . PRO A 1 178 ? 7.144 -11.322 4.625 1.00 94.12 178 PRO A N 1
ATOM 1439 C CA . PRO A 1 178 ? 6.592 -10.355 5.573 1.00 94.12 178 PRO A CA 1
ATOM 1440 C C . PRO A 1 178 ? 7.647 -9.424 6.199 1.00 94.12 178 PRO A C 1
ATOM 1442 O O . PRO A 1 178 ? 7.289 -8.446 6.857 1.00 94.12 178 PRO A O 1
ATOM 1445 N N . ASN A 1 179 ? 8.940 -9.706 6.022 1.00 93.38 179 ASN A N 1
ATOM 1446 C CA . ASN A 1 179 ? 10.031 -8.826 6.440 1.00 93.38 179 ASN A CA 1
ATOM 1447 C C . ASN A 1 179 ? 10.517 -7.891 5.326 1.00 93.38 179 ASN A C 1
ATOM 1449 O O . ASN A 1 179 ? 11.282 -6.974 5.612 1.00 93.38 179 ASN A O 1
ATOM 1453 N N . ASN A 1 180 ? 10.061 -8.080 4.087 1.00 93.31 180 ASN A N 1
ATOM 1454 C CA . ASN A 1 180 ? 10.413 -7.231 2.947 1.00 93.31 180 ASN A CA 1
ATOM 1455 C C . ASN A 1 180 ? 9.182 -6.621 2.256 1.00 93.31 180 ASN A C 1
ATOM 1457 O O . ASN A 1 180 ? 9.221 -6.292 1.075 1.00 93.31 180 ASN A O 1
ATOM 1461 N N . SER A 1 181 ? 8.077 -6.494 2.986 1.00 96.31 181 SER A N 1
ATOM 1462 C CA . SER A 1 181 ? 6.803 -5.965 2.495 1.00 96.31 181 SER A CA 1
ATOM 1463 C C . SER A 1 181 ? 6.094 -5.146 3.571 1.00 96.31 181 SER A C 1
ATOM 1465 O O . SER A 1 181 ? 6.469 -5.181 4.749 1.00 96.31 181 SER A O 1
ATOM 1467 N N . ASN A 1 182 ? 5.059 -4.408 3.170 1.00 97.75 182 ASN A N 1
ATOM 1468 C CA . ASN A 1 182 ? 4.218 -3.625 4.067 1.00 97.75 182 ASN A CA 1
ATOM 1469 C C . ASN A 1 182 ? 2.859 -4.291 4.307 1.00 97.75 182 ASN A C 1
ATOM 1471 O O . ASN A 1 182 ? 2.549 -5.368 3.799 1.00 97.75 182 ASN A O 1
ATOM 1475 N N . TRP A 1 183 ? 2.052 -3.646 5.142 1.00 98.12 183 TRP A N 1
ATOM 1476 C CA . TRP A 1 183 ? 0.745 -4.110 5.596 1.00 98.12 183 TRP A CA 1
ATOM 1477 C C . TRP A 1 183 ? -0.256 -4.353 4.457 1.00 98.12 183 TRP A C 1
ATOM 1479 O O . TRP A 1 183 ? -1.163 -5.159 4.635 1.00 98.12 183 TRP A O 1
ATOM 1489 N N . LEU A 1 184 ? -0.069 -3.728 3.287 1.00 98.19 184 LEU A N 1
ATOM 1490 C CA . LEU A 1 184 ? -0.922 -3.910 2.105 1.00 98.19 184 LEU A CA 1
ATOM 1491 C C . LEU A 1 184 ? -0.881 -5.329 1.521 1.00 98.19 184 LEU A C 1
ATOM 1493 O O . LEU A 1 184 ? -1.681 -5.656 0.651 1.00 98.19 184 LEU A O 1
ATOM 1497 N N . ARG A 1 185 ? 0.045 -6.183 1.973 1.00 97.06 185 ARG A N 1
ATOM 1498 C CA . ARG A 1 185 ? 0.074 -7.603 1.601 1.00 97.06 185 ARG A CA 1
ATOM 1499 C C . ARG A 1 185 ? -1.113 -8.413 2.146 1.00 97.06 185 ARG A C 1
ATOM 1501 O O . ARG A 1 185 ? -1.267 -9.553 1.728 1.00 97.06 185 ARG A O 1
ATOM 1508 N N . TYR A 1 186 ? -1.837 -7.910 3.147 1.00 96.75 186 TYR A N 1
ATOM 1509 C CA . TYR A 1 186 ? -2.952 -8.603 3.811 1.00 96.75 186 TYR A CA 1
ATOM 1510 C C . TYR A 1 186 ? -4.294 -8.271 3.175 1.00 96.75 186 TYR A C 1
ATOM 1512 O O . TYR A 1 186 ? -5.141 -9.188 3.151 1.00 96.75 186 TYR A O 1
#

Foldseek 3Di:
DDDDDDDPDDPDDDPVVVVVVVVVVVVVVVVVVVVVVVVVVVPPDDPPPPPVDDPPPDLVNLPPQWDADPVVRDTDSDPDPPDDAAEFFFDDDDPVPDDPPDFAQQRRDTPQKHWDADPPPPPGIDIDGNDDDDPNYDYDDWWADKAQDPVPADVLVQKDFDAHSVRHTRIIGGQNRSNGTHNVSD